Protein AF-A0A1F8HD65-F1 (afdb_monomer_lite)

pLDDT: mean 76.88, std 12.08, range [30.12, 93.12]

Sequence (360 aa):
MSKKKWSKELVVASIQKIHKAGGKLNSGYLQLSPRYRKLYLASCVYFGNWRKAIEASGITYRQIQVDLSIKRERLFIAGKRRVILAIQKRHSCGRPLNSNYMQIKCRKLYWNACQYFGTWGKAVEAAGFDYGSIRRRKAFHSWGKKAVLEDIQQRKLNSLSLNCSILKREDRALYGAGRRYFRNWKNALRVAGVKIPILKGGPARTWTKDRVIAEILLRSEQELALNVGAVTKDYSSLISAACKLFGNWGKAIESSGLRYDGIRKVKSWTPRKVIRSIRDLEKSGIRLSSKSVQLSRGGLFQAAIIHFHSWSEAVEASGIDYRKHALSWSTKAWVRNLQPADMSGIKKRVRQFSSQRRRE

Foldseek 3Di:
DDDDDDDLVNLLVVLVVCVVVVHQLDLVVQCPDPVRVVSQVSCCVHQVHSCSSCVVSVHHVVVNVVVPVVVVVVVLVVLLVVLLVVLVVCVVVVHQLALVCCVPPPVPSQVSLCVNQVHSQRSNVVSVDRNQVRYPDHPLPPQDLVSLLVVLVVCVVVVHDLDLVVCCVPPVSSQVSCCVHQVHSVSSCVVSVNPDPDDDDDPDPDDDLVNLLVVLVVCVVVVHQLEPVRCCVRPVPSQVSCCVHQVGSCSSCVVSVHHSCVRYPDRDDDLVNLLVVLVVCVVVVHQLPLVSCCVPPVRSSVNCCVHQVHSCRSNVVSVHNSVVSVQCPPVVNVVVPDDPVNVVVVVVVVVVVVVVVVVD

Radius of gyration: 44.54 Å; chains: 1; bounding box: 91×55×126 Å

Organism: NCBI:txid1802708

Secondary structure (DSSP, 8-state):
-------HHHHHHHHHHHHHTT----HHHHHH-HHHHHHHHHHHHHHSSHHHHHHHTT--HHHHHHHHHHHHHHHHHHHHHHHHHHHHHHHHTT----HHHHHHH-HHHHHHHHHHHSSHHHHHHTTT--HHHH-SS-------HHHHHHHHHHHHHTT----HHHHHHH-HHHHHHHHHHHSSHHHHHHHTT------S-SS-----HHHHHHHHHHHHHTT---SHHHHHHHHHHHHHHHHHHHSSHHHHHHHTT--HHHH-SSPPP-HHHHHHHHHHHHHTT----HHHHHHH-HHHHHHHHHHHSSHHHHHHTTT--HHHHHHHTSHHHHHHH--HHHHHHHHHHHHHHHHHTT--

Structure (mmCIF, N/CA/C/O backbone):
data_AF-A0A1F8HD65-F1
#
_entry.id   AF-A0A1F8HD65-F1
#
loop_
_atom_site.group_PDB
_atom_site.id
_atom_site.type_symbol
_atom_site.label_atom_id
_atom_site.label_alt_id
_atom_site.label_comp_id
_atom_site.label_asym_id
_atom_site.label_entity_id
_atom_site.label_seq_id
_atom_site.pdbx_PDB_ins_code
_atom_site.Cartn_x
_atom_site.Cartn_y
_atom_site.Cartn_z
_atom_site.occupancy
_atom_site.B_iso_or_equiv
_atom_site.auth_seq_id
_atom_site.auth_comp_id
_atom_site.auth_asym_id
_atom_site.auth_atom_id
_atom_site.pdbx_PDB_model_num
ATOM 1 N N . MET A 1 1 ? 53.995 30.828 -46.248 1.00 39.59 1 MET A N 1
ATOM 2 C CA . MET A 1 1 ? 52.969 29.969 -46.890 1.00 39.59 1 MET A CA 1
ATOM 3 C C . MET A 1 1 ? 51.625 30.689 -46.908 1.00 39.59 1 MET A C 1
ATOM 5 O O . MET A 1 1 ? 51.068 30.954 -45.849 1.00 39.59 1 MET A O 1
ATOM 9 N N . SER A 1 2 ? 51.142 31.046 -48.100 1.00 42.78 2 SER A N 1
ATOM 10 C CA . SER A 1 2 ? 49.887 31.778 -48.335 1.00 42.78 2 SER A CA 1
ATOM 11 C C . SER A 1 2 ? 48.679 31.113 -47.646 1.00 42.78 2 SER A C 1
ATOM 13 O O . SER A 1 2 ? 48.458 29.905 -47.777 1.00 42.78 2 SER A O 1
ATOM 15 N N . LYS A 1 3 ? 47.890 31.891 -46.886 1.00 59.38 3 LYS A N 1
ATOM 16 C CA . LYS A 1 3 ? 46.620 31.431 -46.300 1.00 59.38 3 LYS A CA 1
ATOM 17 C C . LYS A 1 3 ? 45.641 31.179 -47.449 1.00 59.38 3 LYS A C 1
ATOM 19 O O . LYS A 1 3 ? 45.126 32.121 -48.038 1.00 59.38 3 LYS A O 1
ATOM 24 N N . LYS A 1 4 ? 45.380 29.905 -47.754 1.00 69.50 4 LYS A N 1
ATOM 25 C CA . LYS A 1 4 ? 44.417 29.488 -48.784 1.00 69.50 4 LYS A CA 1
ATOM 26 C C . LYS A 1 4 ? 43.070 30.197 -48.568 1.00 69.50 4 LYS A C 1
ATOM 28 O O . LYS A 1 4 ? 42.402 29.943 -47.564 1.00 69.50 4 LYS A O 1
ATOM 33 N N . LYS A 1 5 ? 42.694 31.095 -49.485 1.00 80.12 5 LYS A N 1
ATOM 34 C CA . LYS A 1 5 ? 41.405 31.799 -49.464 1.00 80.12 5 LYS A CA 1
ATOM 35 C C . LYS A 1 5 ? 40.326 30.828 -49.945 1.00 80.12 5 LYS A C 1
ATOM 37 O O . LYS A 1 5 ? 40.465 30.220 -51.003 1.00 80.12 5 LYS A O 1
ATOM 42 N N . TRP A 1 6 ? 39.298 30.612 -49.132 1.00 87.25 6 TRP A N 1
ATOM 43 C CA . TRP A 1 6 ? 38.201 29.698 -49.455 1.00 87.25 6 TRP A CA 1
ATOM 44 C C . TRP A 1 6 ? 37.145 30.404 -50.312 1.00 87.25 6 TRP A C 1
ATOM 46 O O . TRP A 1 6 ? 36.849 31.566 -50.049 1.00 87.25 6 TRP A O 1
ATOM 56 N N . SER A 1 7 ? 36.552 29.686 -51.267 1.00 88.88 7 SER A N 1
ATOM 57 C CA . SER A 1 7 ? 35.371 30.089 -52.048 1.00 88.88 7 SER A CA 1
ATOM 58 C C . SER A 1 7 ? 34.381 28.919 -52.140 1.00 88.88 7 SER A C 1
ATOM 60 O O . SER A 1 7 ? 34.730 27.789 -51.771 1.00 88.88 7 SER A O 1
ATOM 62 N N . LYS A 1 8 ? 33.158 29.163 -52.634 1.00 87.25 8 LYS A N 1
ATOM 63 C CA . LYS A 1 8 ? 32.139 28.114 -52.826 1.00 87.25 8 LYS A CA 1
ATOM 64 C C . LYS A 1 8 ? 32.641 27.005 -53.757 1.00 87.25 8 LYS A C 1
ATOM 66 O O . LYS A 1 8 ? 32.526 25.825 -53.431 1.00 87.25 8 LYS A O 1
ATOM 71 N N . GLU A 1 9 ? 33.283 27.385 -54.853 1.00 88.12 9 GLU A N 1
ATOM 72 C CA . GLU A 1 9 ? 33.820 26.493 -55.887 1.00 88.12 9 GLU A CA 1
ATOM 73 C C . GLU A 1 9 ? 34.975 25.654 -55.329 1.00 88.12 9 GLU A C 1
ATOM 75 O O . GLU A 1 9 ? 35.049 24.443 -55.539 1.00 88.12 9 GLU A O 1
ATOM 80 N N . LEU A 1 10 ? 35.855 26.277 -54.537 1.00 89.12 10 LEU A N 1
ATOM 81 C CA . LEU A 1 10 ? 37.006 25.603 -53.942 1.00 89.12 10 LEU A CA 1
ATOM 82 C C . LEU A 1 10 ? 36.586 24.582 -52.874 1.00 89.12 10 LEU A C 1
ATOM 84 O O . LEU A 1 10 ? 37.218 23.528 -52.740 1.00 89.12 10 LEU A O 1
ATOM 88 N N . VAL A 1 11 ? 35.522 24.877 -52.119 1.00 88.94 11 VAL A N 1
ATOM 89 C CA . VAL A 1 11 ? 34.907 23.937 -51.170 1.00 88.94 11 VAL A CA 1
ATOM 90 C C . VAL A 1 11 ? 34.360 22.717 -51.913 1.00 88.94 11 VAL A C 1
ATOM 92 O O . VAL A 1 11 ? 34.728 21.597 -51.558 1.00 88.94 11 VAL A O 1
ATOM 95 N N . VAL A 1 12 ? 33.574 22.922 -52.975 1.00 90.69 12 VAL A N 1
ATOM 96 C CA . VAL A 1 12 ? 33.016 21.831 -53.796 1.00 90.69 12 VAL A CA 1
ATOM 97 C C . VAL A 1 12 ? 34.125 20.973 -54.409 1.00 90.69 12 VAL A C 1
ATOM 99 O O . VAL A 1 12 ? 34.144 19.755 -54.221 1.00 90.69 12 VAL A O 1
ATOM 102 N N . ALA A 1 13 ? 35.122 21.596 -55.042 1.00 89.44 13 ALA A N 1
ATOM 103 C CA . ALA A 1 13 ? 36.249 20.885 -55.648 1.00 89.44 13 ALA A CA 1
ATOM 104 C C . ALA A 1 13 ? 37.046 20.065 -54.615 1.00 89.44 13 ALA A C 1
ATOM 106 O O . ALA A 1 13 ? 37.507 18.955 -54.892 1.00 89.44 13 ALA A O 1
ATOM 107 N N . SER A 1 14 ? 37.186 20.583 -53.391 1.00 88.50 14 SER A N 1
ATOM 108 C CA . SER A 1 14 ? 37.868 19.882 -52.298 1.00 88.50 14 SER A CA 1
ATOM 109 C C . SER A 1 14 ? 37.067 18.678 -51.790 1.00 88.50 14 SER A C 1
ATOM 111 O O . SER A 1 14 ? 37.661 17.632 -51.524 1.00 88.50 14 SER A O 1
ATOM 113 N N . ILE A 1 15 ? 35.738 18.792 -51.687 1.00 88.88 15 ILE A N 1
ATOM 114 C CA . ILE A 1 15 ? 34.850 17.682 -51.301 1.00 88.88 15 ILE A CA 1
ATOM 115 C C . ILE A 1 15 ? 34.879 16.584 -52.370 1.00 88.88 15 ILE A C 1
ATOM 117 O O . ILE A 1 15 ? 35.092 15.416 -52.038 1.00 88.88 15 ILE A O 1
ATOM 121 N N . GLN A 1 16 ? 34.777 16.949 -53.650 1.00 88.69 16 GLN A N 1
ATOM 122 C CA . GLN A 1 16 ? 34.872 16.004 -54.767 1.00 88.69 16 GLN A CA 1
ATOM 123 C C . GLN A 1 16 ? 36.234 15.303 -54.823 1.00 88.69 16 GLN A C 1
ATOM 125 O O . GLN A 1 16 ? 36.294 14.094 -55.045 1.00 88.69 16 GLN A O 1
ATOM 130 N N . LYS A 1 17 ? 37.334 16.021 -54.559 1.00 89.19 17 LYS A N 1
ATOM 131 C CA . LYS A 1 17 ? 38.678 15.428 -54.494 1.00 89.19 17 LYS A CA 1
ATOM 132 C C . LYS A 1 17 ? 38.797 14.390 -53.376 1.00 89.19 17 LYS A C 1
ATOM 134 O O . LYS A 1 17 ? 39.367 13.326 -53.597 1.00 89.19 17 LYS A O 1
ATOM 139 N N . ILE A 1 18 ? 38.254 14.680 -52.190 1.00 85.81 18 ILE A N 1
ATOM 140 C CA . ILE A 1 18 ? 38.235 13.723 -51.072 1.00 85.81 18 ILE A CA 1
ATOM 141 C C . ILE A 1 18 ? 37.373 12.508 -51.430 1.00 85.81 18 ILE A C 1
ATOM 143 O O . ILE A 1 18 ? 37.779 11.387 -51.140 1.00 85.81 18 ILE A O 1
ATOM 147 N N . HIS A 1 19 ? 36.233 12.712 -52.095 1.00 84.25 19 HIS A N 1
ATOM 148 C CA . HIS A 1 19 ? 35.356 11.624 -52.523 1.00 84.25 19 HIS A CA 1
ATOM 149 C C . HIS A 1 19 ? 36.023 10.691 -53.541 1.00 84.25 19 HIS A C 1
ATOM 151 O O . HIS A 1 19 ? 36.048 9.482 -53.327 1.00 84.25 19 HIS A O 1
ATOM 157 N N . LYS A 1 20 ? 36.627 11.249 -54.603 1.00 84.44 20 LYS A N 1
ATOM 158 C CA . LYS A 1 20 ? 37.346 10.485 -55.641 1.00 84.44 20 LYS A CA 1
ATOM 159 C C . LYS A 1 20 ? 38.526 9.693 -55.074 1.00 84.44 20 LYS A C 1
ATOM 161 O O . LYS A 1 20 ? 38.806 8.600 -55.543 1.00 84.44 20 LYS A O 1
ATOM 166 N N . ALA A 1 21 ? 39.187 10.217 -54.043 1.00 84.25 21 ALA A N 1
ATOM 167 C CA . ALA A 1 21 ? 40.266 9.527 -53.339 1.00 84.25 21 ALA A CA 1
ATOM 168 C C . ALA A 1 21 ? 39.774 8.465 -52.327 1.00 84.25 21 ALA A C 1
ATOM 170 O O . ALA A 1 21 ? 40.580 7.949 -51.554 1.00 84.25 21 ALA A O 1
ATOM 171 N N . GLY A 1 22 ? 38.466 8.180 -52.257 1.00 77.44 22 GLY A N 1
ATOM 172 C CA . GLY A 1 22 ? 37.885 7.242 -51.286 1.00 77.44 22 GLY A CA 1
ATOM 173 C C . GLY A 1 22 ? 37.945 7.730 -49.831 1.00 77.44 22 GLY A C 1
ATOM 174 O O . GLY A 1 22 ? 37.834 6.944 -48.890 1.00 77.44 22 GLY A O 1
ATOM 175 N N . GLY A 1 23 ? 38.156 9.030 -49.616 1.00 73.88 23 GLY A N 1
ATOM 176 C CA . GLY A 1 23 ? 38.289 9.628 -48.294 1.00 73.88 23 GLY A CA 1
ATOM 177 C C . GLY A 1 23 ? 36.962 9.717 -47.532 1.00 73.88 23 GLY A C 1
ATOM 178 O O . GLY A 1 23 ? 35.880 9.853 -48.101 1.00 73.88 23 GLY A O 1
ATOM 179 N N . LYS A 1 24 ? 37.040 9.684 -46.197 1.00 76.88 24 LYS A N 1
ATOM 180 C CA . LYS A 1 24 ? 35.864 9.746 -45.315 1.00 76.88 24 LYS A CA 1
ATOM 181 C C . LYS A 1 24 ? 35.269 11.159 -45.290 1.00 76.88 24 LYS A C 1
ATOM 183 O O . LYS A 1 24 ? 35.898 12.086 -44.786 1.00 76.88 24 LYS A O 1
ATOM 188 N N . LEU A 1 25 ? 34.022 11.302 -45.745 1.00 80.06 25 LEU A N 1
ATOM 189 C CA . LEU A 1 25 ? 33.270 12.572 -45.762 1.00 80.06 25 LEU A CA 1
ATOM 190 C C . LEU A 1 25 ? 32.322 12.764 -44.559 1.00 80.06 25 LEU A C 1
ATOM 192 O O . LEU A 1 25 ? 31.484 13.668 -44.544 1.00 80.06 25 LEU A O 1
ATOM 196 N N . ASN A 1 26 ? 32.445 11.915 -43.537 1.00 76.62 26 ASN A N 1
ATOM 197 C CA . ASN A 1 26 ? 31.658 12.001 -42.308 1.00 76.62 26 ASN A CA 1
ATOM 198 C C . ASN A 1 26 ? 31.972 13.305 -41.550 1.00 76.62 26 ASN A C 1
ATOM 200 O O . ASN A 1 26 ? 33.135 13.598 -41.262 1.00 76.62 26 ASN A O 1
ATOM 204 N N . SER A 1 27 ? 30.930 14.055 -41.176 1.00 74.62 27 SER A N 1
ATOM 205 C CA . SER A 1 27 ? 31.052 15.338 -40.472 1.00 74.62 27 SER A CA 1
ATOM 206 C C . SER A 1 27 ? 31.872 15.234 -39.183 1.00 74.62 27 SER A C 1
ATOM 208 O O . SER A 1 27 ? 32.745 16.067 -38.950 1.00 74.62 27 SER A O 1
ATOM 210 N N . GLY A 1 28 ? 31.665 14.185 -38.381 1.00 71.38 28 GLY A N 1
ATOM 211 C CA . GLY A 1 28 ? 32.403 13.983 -37.132 1.00 71.38 28 GLY A CA 1
ATOM 212 C C . GLY A 1 28 ? 33.892 13.709 -37.359 1.00 71.38 28 GLY A C 1
ATOM 213 O O . GLY A 1 28 ? 34.740 14.218 -36.632 1.00 71.38 28 GLY A O 1
ATOM 214 N N . TYR A 1 29 ? 34.229 12.961 -38.413 1.00 74.69 29 TYR A N 1
ATOM 215 C CA . TYR A 1 29 ? 35.622 12.673 -38.770 1.00 74.69 29 TYR A CA 1
ATOM 216 C C . TYR A 1 29 ? 36.374 13.935 -39.227 1.00 74.69 29 TYR A C 1
ATOM 218 O O . TYR A 1 29 ? 37.526 14.154 -38.845 1.00 74.69 29 TYR A O 1
ATOM 226 N N . LEU A 1 30 ? 35.715 14.791 -40.010 1.00 78.31 30 LEU A N 1
ATOM 227 C CA . LEU A 1 30 ? 36.315 16.006 -40.567 1.00 78.31 30 LEU A CA 1
ATOM 228 C C . LEU A 1 30 ? 36.501 17.115 -39.522 1.00 78.31 30 LEU A C 1
ATOM 230 O O . LEU A 1 30 ? 37.473 17.863 -39.606 1.00 78.31 30 LEU A O 1
ATOM 234 N N . GLN A 1 31 ? 35.620 17.199 -38.520 1.00 74.44 31 GLN A N 1
ATOM 235 C CA . GLN A 1 31 ? 35.753 18.140 -37.397 1.00 74.44 31 GLN A CA 1
ATOM 236 C C . GLN A 1 31 ? 36.964 17.834 -36.502 1.00 74.44 31 GLN A C 1
ATOM 238 O O . GLN A 1 31 ? 37.629 18.754 -36.012 1.00 74.44 31 GLN A O 1
ATOM 243 N N . LEU A 1 32 ? 37.241 16.542 -36.298 1.00 70.88 32 LEU A N 1
ATOM 244 C CA . LEU A 1 32 ? 38.324 16.052 -35.442 1.00 70.88 32 LEU A CA 1
ATOM 245 C C . LEU A 1 32 ? 39.683 16.015 -36.154 1.00 70.88 32 LEU A C 1
ATOM 247 O O . LEU A 1 32 ? 40.714 16.034 -35.493 1.00 70.88 32 LEU A O 1
ATOM 251 N N . SER A 1 33 ? 39.700 15.984 -37.488 1.00 75.44 33 SER A N 1
ATOM 252 C CA . SER A 1 33 ? 40.933 15.910 -38.279 1.00 75.44 33 SER A CA 1
ATOM 253 C C . SER A 1 33 ? 41.521 17.309 -38.535 1.00 75.44 33 SER A C 1
ATOM 255 O O . SER A 1 33 ? 40.925 18.071 -39.305 1.00 75.44 33 SER A O 1
ATOM 257 N N . PRO A 1 34 ? 42.719 17.658 -38.015 1.00 75.94 34 PRO A N 1
ATOM 258 C CA . PRO A 1 34 ? 43.313 18.992 -38.199 1.00 75.94 34 PRO A CA 1
ATOM 259 C C . PRO A 1 34 ? 43.484 19.394 -39.673 1.00 75.94 34 PRO A C 1
ATOM 261 O O . PRO A 1 34 ? 43.315 20.558 -40.037 1.00 75.94 34 PRO A O 1
ATOM 264 N N . ARG A 1 35 ? 43.737 18.403 -40.538 1.00 80.12 35 ARG A N 1
ATOM 265 C CA . ARG A 1 35 ? 43.891 18.554 -41.993 1.00 80.12 35 ARG A CA 1
ATOM 266 C C . ARG A 1 35 ? 42.616 19.027 -42.702 1.00 80.12 35 ARG A C 1
ATOM 268 O O . ARG A 1 35 ? 42.706 19.788 -43.660 1.00 80.12 35 ARG A O 1
ATOM 275 N N . TYR A 1 36 ? 41.441 18.591 -42.244 1.00 83.12 36 TYR A N 1
ATOM 276 C CA . TYR A 1 36 ? 40.161 18.822 -42.929 1.00 83.12 36 TYR A CA 1
ATOM 277 C C . TYR A 1 36 ? 39.216 19.762 -42.173 1.0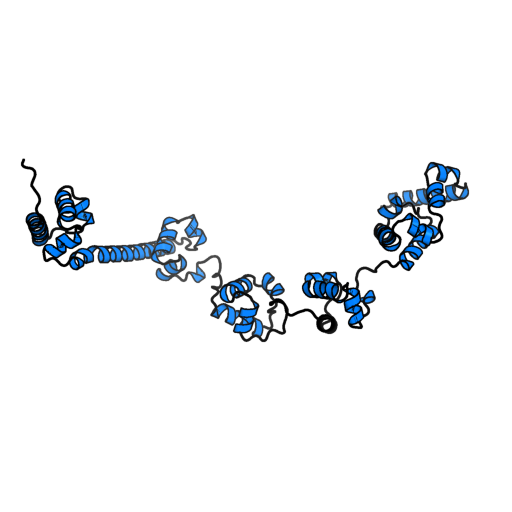0 83.12 36 TYR A C 1
ATOM 279 O O . TYR A 1 36 ? 38.223 20.225 -42.734 1.00 83.12 36 TYR A O 1
ATOM 287 N N . ARG A 1 37 ? 39.561 20.133 -40.936 1.00 84.31 37 ARG A N 1
ATOM 288 C CA . ARG A 1 37 ? 38.791 21.069 -40.108 1.00 84.31 37 ARG A CA 1
ATOM 289 C C . ARG A 1 37 ? 38.554 22.415 -40.797 1.00 84.31 37 ARG A C 1
ATOM 291 O O . ARG A 1 37 ? 37.450 22.945 -40.740 1.00 84.31 37 ARG A O 1
ATOM 298 N N . LYS A 1 38 ? 39.565 22.951 -41.493 1.00 87.31 38 LYS A N 1
ATOM 299 C CA . LYS A 1 38 ? 39.446 24.217 -42.243 1.00 87.31 38 LYS A CA 1
ATOM 300 C C . LYS A 1 38 ? 38.441 24.120 -43.399 1.00 87.31 38 LYS A C 1
ATOM 302 O O . LYS A 1 38 ? 37.685 25.060 -43.610 1.00 87.31 38 LYS A O 1
ATOM 307 N N . LEU A 1 39 ? 38.392 22.977 -44.091 1.00 88.06 39 LEU A N 1
ATOM 308 C CA . LEU A 1 39 ? 37.407 22.706 -45.144 1.00 88.06 39 LEU A CA 1
ATOM 309 C C . LEU A 1 39 ? 35.990 22.597 -44.566 1.00 88.06 39 LEU A C 1
ATOM 311 O O . LEU A 1 39 ? 35.058 23.170 -45.124 1.00 88.06 39 LEU A O 1
ATOM 315 N N . TYR A 1 40 ? 35.829 21.900 -43.435 1.00 86.88 40 TYR A N 1
ATOM 316 C CA . TYR A 1 40 ? 34.538 21.782 -42.750 1.00 86.88 40 TYR A CA 1
ATOM 317 C C . TYR A 1 40 ? 33.982 23.158 -42.357 1.00 86.88 40 TYR A C 1
ATOM 319 O O . TYR A 1 40 ? 32.838 23.475 -42.672 1.00 86.88 40 TYR A O 1
ATOM 327 N N . LEU A 1 41 ? 34.811 24.001 -41.733 1.00 87.38 41 LEU A N 1
ATOM 328 C CA . LEU A 1 41 ? 34.411 25.351 -41.333 1.00 87.38 41 LEU A CA 1
ATOM 329 C C . LEU A 1 41 ? 34.057 26.224 -42.543 1.00 87.38 41 LEU A C 1
ATOM 331 O O . LEU A 1 41 ? 33.008 26.859 -42.537 1.00 87.38 41 LEU A O 1
ATOM 335 N N . ALA A 1 42 ? 34.869 26.197 -43.605 1.00 88.06 42 ALA A N 1
ATOM 336 C CA . ALA A 1 42 ? 34.566 26.917 -44.842 1.00 88.06 42 ALA A CA 1
ATOM 337 C C . ALA A 1 42 ? 33.233 26.465 -45.464 1.00 88.06 42 ALA A C 1
ATOM 339 O O . ALA A 1 42 ? 32.447 27.284 -45.927 1.00 88.06 42 ALA A O 1
ATOM 340 N N . SER A 1 43 ? 32.936 25.168 -45.411 1.00 87.44 43 SER A N 1
ATOM 341 C CA . SER A 1 43 ? 31.678 24.616 -45.925 1.00 87.44 43 SER A CA 1
ATOM 342 C C . SER A 1 43 ? 30.463 25.108 -45.141 1.00 87.44 43 SER A C 1
ATOM 344 O O . SER A 1 43 ? 29.439 25.431 -45.738 1.00 87.44 43 SER A O 1
ATOM 346 N N . CYS A 1 44 ? 30.579 25.224 -43.815 1.00 88.44 44 CYS A N 1
ATOM 347 C CA . CYS A 1 44 ? 29.530 25.817 -42.987 1.00 88.44 44 CYS A CA 1
ATOM 348 C C . CYS A 1 44 ? 29.346 27.314 -43.273 1.00 88.44 44 CYS A C 1
ATOM 350 O O . CYS A 1 44 ? 28.214 27.775 -43.321 1.00 88.44 44 CYS A O 1
ATOM 352 N N . VAL A 1 45 ? 30.427 28.060 -43.513 1.00 88.94 45 VAL A N 1
ATOM 353 C CA . VAL A 1 45 ? 30.349 29.499 -43.825 1.00 88.94 45 VAL A CA 1
ATOM 354 C C . VAL A 1 45 ? 29.678 29.748 -45.180 1.00 88.94 45 VAL A C 1
ATOM 356 O O . VAL A 1 45 ? 28.786 30.581 -45.277 1.00 88.94 45 VAL A O 1
ATOM 359 N N . TYR A 1 46 ? 30.065 29.013 -46.225 1.00 88.62 46 TYR A N 1
ATOM 360 C CA . TYR A 1 46 ? 29.611 29.299 -47.592 1.00 88.62 46 TYR A CA 1
ATOM 361 C C . TYR A 1 46 ? 28.299 28.614 -47.997 1.00 88.62 46 TYR A C 1
ATOM 363 O O . TYR A 1 46 ? 27.588 29.130 -48.860 1.00 88.62 46 TYR A O 1
ATOM 371 N N . PHE A 1 47 ? 27.969 27.467 -47.395 1.00 86.62 47 PHE A N 1
ATOM 372 C CA . PHE A 1 47 ? 26.763 26.686 -47.710 1.00 86.62 47 PHE A CA 1
ATOM 373 C C . PHE A 1 47 ? 25.813 26.543 -46.508 1.00 86.62 47 PHE A C 1
ATOM 375 O O . PHE A 1 47 ? 24.785 25.870 -46.597 1.00 86.62 47 PHE A O 1
ATOM 382 N N . GLY A 1 48 ? 26.143 27.152 -45.365 1.00 87.38 48 GLY A N 1
ATOM 383 C CA . GLY A 1 48 ? 25.376 27.102 -44.116 1.00 87.38 48 GLY A CA 1
ATOM 384 C C . GLY A 1 48 ? 25.613 25.830 -43.300 1.00 87.38 48 GLY A C 1
ATOM 385 O O . GLY A 1 48 ? 25.743 25.880 -42.080 1.00 87.38 48 GLY A O 1
ATOM 386 N N . ASN A 1 49 ? 25.696 24.666 -43.950 1.00 86.81 49 ASN A N 1
ATOM 387 C CA . ASN A 1 49 ? 26.026 23.413 -43.278 1.00 86.81 49 ASN A CA 1
ATOM 388 C C . ASN A 1 49 ? 26.743 22.420 -44.205 1.00 86.81 49 ASN A C 1
ATOM 390 O O . ASN A 1 49 ? 26.674 22.499 -45.431 1.00 86.81 49 ASN A O 1
ATOM 394 N N . TRP A 1 50 ? 27.417 21.444 -43.591 1.00 84.81 50 TRP A N 1
ATOM 395 C CA . TRP A 1 50 ? 28.180 20.409 -44.298 1.00 84.81 50 TRP A CA 1
ATOM 396 C C . TRP A 1 50 ? 27.322 19.561 -45.250 1.00 84.81 50 TRP A C 1
ATOM 398 O O . TRP A 1 50 ? 27.800 19.126 -46.293 1.00 84.81 50 TRP A O 1
ATOM 408 N N . ARG A 1 51 ? 26.041 19.352 -44.920 1.00 84.56 51 ARG A N 1
ATOM 409 C CA . ARG A 1 51 ? 25.110 18.597 -45.765 1.00 84.56 51 ARG A CA 1
ATOM 410 C C . ARG A 1 51 ? 24.840 19.317 -47.086 1.00 84.56 51 ARG A C 1
ATOM 412 O O . ARG A 1 51 ? 25.003 18.705 -48.133 1.00 84.56 51 ARG A O 1
ATOM 419 N N . LYS A 1 52 ? 24.516 20.611 -47.037 1.00 86.75 52 LYS A N 1
ATOM 420 C CA . LYS A 1 52 ? 24.294 21.453 -48.220 1.00 86.75 52 LYS A CA 1
ATOM 421 C C . LYS A 1 52 ? 25.547 21.550 -49.089 1.00 86.75 52 LYS A C 1
ATOM 423 O O . LYS A 1 52 ? 25.435 21.514 -50.304 1.00 86.75 52 LYS A O 1
ATOM 428 N N . ALA A 1 53 ? 26.735 21.611 -48.483 1.00 88.19 53 ALA A N 1
ATOM 429 C CA . ALA A 1 53 ? 27.999 21.603 -49.226 1.00 88.19 53 ALA A CA 1
ATOM 430 C C . ALA A 1 53 ? 28.256 20.270 -49.959 1.00 88.19 53 ALA A C 1
ATOM 432 O O . ALA A 1 53 ? 28.746 20.267 -51.087 1.00 88.19 53 ALA A O 1
ATOM 433 N N . ILE A 1 54 ? 27.903 19.137 -49.340 1.00 86.44 54 ILE A N 1
ATOM 434 C CA . ILE A 1 54 ? 27.975 17.808 -49.967 1.00 86.44 54 ILE A CA 1
ATOM 435 C C . ILE A 1 54 ? 26.969 17.685 -51.115 1.00 86.44 54 ILE A C 1
ATOM 437 O O . ILE A 1 54 ? 27.339 17.243 -52.200 1.00 86.44 54 ILE A O 1
ATOM 441 N N . GLU A 1 55 ? 25.721 18.095 -50.885 1.00 88.50 55 GLU A N 1
ATOM 442 C CA . GLU A 1 55 ? 24.658 18.048 -51.895 1.00 88.50 55 GLU A CA 1
ATOM 443 C C . GLU A 1 55 ? 25.007 18.960 -53.088 1.00 88.50 55 GLU A C 1
ATOM 445 O O . GLU A 1 55 ? 24.913 18.528 -54.233 1.00 88.50 55 GLU A O 1
ATOM 450 N N . ALA A 1 56 ? 25.553 20.157 -52.833 1.00 87.31 56 ALA A N 1
ATOM 451 C CA . ALA A 1 56 ? 26.077 21.061 -53.864 1.00 87.31 56 ALA A CA 1
ATOM 452 C C . ALA A 1 56 ? 27.300 20.505 -54.618 1.00 87.31 56 ALA A C 1
ATOM 454 O O . ALA A 1 56 ? 27.626 20.982 -55.700 1.00 87.31 56 ALA A O 1
ATOM 455 N N . SER A 1 57 ? 27.974 19.490 -54.068 1.00 84.94 57 SER A N 1
ATOM 456 C CA . SER A 1 57 ? 29.084 18.798 -54.731 1.00 84.94 57 SER A CA 1
ATOM 457 C C . SER A 1 57 ? 28.630 17.642 -55.630 1.00 84.94 57 SER A C 1
ATOM 459 O O . SER A 1 57 ? 29.483 16.956 -56.199 1.00 84.94 57 SER A O 1
ATOM 461 N N . GLY A 1 58 ? 27.316 17.413 -55.750 1.00 82.75 58 GLY A N 1
ATOM 462 C CA . GLY A 1 58 ? 26.726 16.328 -56.539 1.00 82.75 58 GLY A CA 1
ATOM 463 C C . GLY A 1 58 ? 26.723 14.969 -55.834 1.00 82.75 58 GLY A C 1
ATOM 464 O O . GLY A 1 58 ? 26.467 13.953 -56.472 1.00 82.75 58 GLY A O 1
ATOM 465 N N . ILE A 1 59 ? 27.016 14.920 -54.528 1.00 83.00 59 ILE A N 1
ATOM 466 C CA . ILE A 1 59 ? 27.067 13.673 -53.756 1.00 83.00 59 ILE A CA 1
ATOM 467 C C . ILE A 1 59 ? 25.803 13.564 -52.902 1.00 83.00 59 ILE A C 1
ATOM 469 O O . ILE A 1 59 ? 25.463 14.471 -52.141 1.00 83.00 59 ILE A O 1
ATOM 473 N N . THR A 1 60 ? 25.104 12.432 -52.970 1.00 80.44 60 THR A N 1
ATOM 474 C CA . THR A 1 60 ? 23.917 12.214 -52.138 1.00 80.44 60 THR A CA 1
ATOM 475 C C . THR A 1 60 ? 24.330 11.995 -50.679 1.00 80.44 60 THR A C 1
ATOM 477 O O . THR A 1 60 ? 24.860 10.943 -50.324 1.00 80.44 60 THR A O 1
ATOM 480 N N . TYR A 1 61 ? 24.030 12.953 -49.792 1.00 71.12 61 TYR A N 1
ATOM 481 C CA . TYR A 1 61 ? 24.405 12.904 -48.365 1.00 71.12 61 TYR A CA 1
ATOM 482 C C . TYR A 1 61 ? 23.985 11.600 -47.654 1.00 71.12 61 TYR A C 1
ATOM 484 O O . TYR A 1 61 ? 24.685 11.108 -46.767 1.00 71.12 61 TYR A O 1
ATOM 492 N N . ARG A 1 62 ? 22.877 10.985 -48.095 1.00 67.12 62 ARG A N 1
ATOM 493 C CA . ARG A 1 62 ? 22.376 9.697 -47.589 1.00 67.12 62 ARG A CA 1
ATOM 494 C C . ARG A 1 62 ? 23.387 8.557 -47.769 1.00 67.12 62 ARG A C 1
ATOM 496 O O . ARG A 1 62 ? 23.510 7.749 -46.860 1.00 67.12 62 ARG A O 1
ATOM 503 N N . GLN A 1 63 ? 24.158 8.525 -48.860 1.00 66.19 63 GLN A N 1
ATOM 504 C CA . GLN A 1 63 ? 25.191 7.502 -49.105 1.00 66.19 63 GLN A CA 1
ATOM 505 C C . GLN A 1 63 ? 26.364 7.605 -48.111 1.00 66.19 63 GLN A C 1
ATOM 507 O O . GLN A 1 63 ? 26.986 6.602 -47.779 1.00 66.19 63 GLN A O 1
ATOM 512 N N . ILE A 1 64 ? 26.622 8.799 -47.565 1.00 67.31 64 ILE A N 1
ATOM 513 C CA . ILE A 1 64 ? 27.675 9.050 -46.565 1.00 67.31 64 ILE A CA 1
ATOM 514 C C . ILE A 1 64 ? 27.188 8.710 -45.140 1.00 67.31 64 ILE A C 1
ATOM 516 O O . ILE A 1 64 ? 27.984 8.337 -44.277 1.00 67.31 64 ILE A O 1
ATOM 520 N N . GLN A 1 65 ? 25.877 8.808 -44.875 1.00 58.56 65 GLN A N 1
ATOM 521 C CA . GLN A 1 65 ? 25.267 8.531 -43.564 1.00 58.56 65 GLN A CA 1
ATOM 522 C C . GLN A 1 65 ? 25.173 7.026 -43.234 1.00 58.56 65 GLN A C 1
ATOM 524 O O . GLN A 1 65 ? 25.159 6.654 -42.056 1.00 58.56 65 GLN A O 1
ATOM 529 N N . VAL A 1 66 ? 25.144 6.169 -44.259 1.00 53.25 66 VAL A N 1
ATOM 530 C CA . VAL A 1 66 ? 24.912 4.712 -44.165 1.00 53.25 66 VAL A CA 1
ATOM 531 C C . VAL A 1 66 ? 25.964 3.978 -43.314 1.00 53.25 66 VAL A C 1
ATOM 533 O O . VAL A 1 66 ? 25.658 2.958 -42.702 1.00 53.25 66 VAL A O 1
ATOM 536 N N . ASP A 1 67 ? 27.174 4.520 -43.156 1.00 54.94 67 ASP A N 1
ATOM 537 C CA . ASP A 1 67 ? 28.254 3.843 -42.419 1.00 54.94 67 ASP A CA 1
ATOM 538 C C . ASP A 1 67 ? 28.087 3.910 -40.879 1.00 54.94 67 ASP A C 1
ATOM 540 O O . ASP A 1 67 ? 28.479 3.004 -40.141 1.00 54.94 67 ASP A O 1
ATOM 544 N N . LEU A 1 68 ? 27.431 4.947 -40.339 1.00 53.50 68 LEU A N 1
ATOM 545 C CA . LEU A 1 68 ? 27.279 5.097 -38.882 1.00 53.50 68 LEU A CA 1
ATOM 546 C C . LEU A 1 68 ? 26.146 4.251 -38.292 1.00 53.50 68 LEU A C 1
ATOM 548 O O . LEU A 1 68 ? 26.290 3.755 -37.171 1.00 53.50 68 LEU A O 1
ATOM 552 N N . SER A 1 69 ? 25.027 4.095 -39.004 1.00 56.28 69 SER A N 1
ATOM 553 C CA . SER A 1 69 ? 23.895 3.278 -38.543 1.00 56.28 69 SER A CA 1
ATOM 554 C C . SER A 1 69 ? 24.259 1.796 -38.546 1.00 56.28 69 SER A C 1
ATOM 556 O O . SER A 1 69 ? 24.106 1.139 -37.519 1.00 56.28 69 SER A O 1
ATOM 558 N N . ILE A 1 70 ? 24.860 1.311 -39.635 1.00 60.59 70 ILE A N 1
ATOM 559 C CA . ILE A 1 70 ? 25.314 -0.078 -39.773 1.00 60.59 70 ILE A CA 1
ATOM 560 C C . ILE A 1 70 ? 26.396 -0.397 -38.737 1.00 60.59 70 ILE A C 1
ATOM 562 O O . ILE A 1 70 ? 26.362 -1.447 -38.094 1.00 60.59 70 ILE A O 1
ATOM 566 N N . LYS A 1 71 ? 27.345 0.520 -38.502 1.00 63.34 71 LYS A N 1
ATOM 567 C CA . LYS A 1 71 ? 28.368 0.342 -37.462 1.00 63.34 71 LYS A CA 1
ATOM 568 C C . LYS A 1 71 ? 27.764 0.297 -36.056 1.00 63.34 71 LYS A C 1
ATOM 570 O O . LYS A 1 71 ? 28.173 -0.542 -35.255 1.00 63.34 71 LYS A O 1
ATOM 575 N N . ARG A 1 72 ? 26.793 1.164 -35.742 1.00 63.09 72 ARG A N 1
ATOM 576 C CA . ARG A 1 72 ? 26.080 1.148 -34.449 1.00 63.09 72 ARG A CA 1
ATOM 577 C C . ARG A 1 72 ? 25.288 -0.141 -34.258 1.00 63.09 72 ARG A C 1
ATOM 579 O O . ARG A 1 72 ? 25.350 -0.721 -33.179 1.00 63.09 72 ARG A O 1
ATOM 586 N N . GLU A 1 73 ? 24.616 -0.614 -35.299 1.00 69.56 73 GLU A N 1
ATOM 587 C CA . GLU A 1 73 ? 23.850 -1.858 -35.275 1.00 69.56 73 GLU A CA 1
ATOM 588 C C . GLU A 1 73 ? 24.751 -3.085 -35.092 1.00 69.56 73 GLU A C 1
ATOM 590 O O . GLU A 1 73 ? 24.523 -3.891 -34.189 1.00 69.56 73 GLU A O 1
ATOM 595 N N . ARG A 1 74 ? 25.863 -3.175 -35.834 1.00 72.56 74 ARG A N 1
ATOM 596 C CA . ARG A 1 74 ? 26.877 -4.227 -35.639 1.00 72.56 74 ARG A CA 1
ATOM 597 C C . ARG A 1 74 ? 27.451 -4.222 -34.222 1.00 72.56 74 ARG A C 1
ATOM 599 O O . ARG A 1 74 ? 27.587 -5.282 -33.614 1.00 72.56 74 ARG A O 1
ATOM 606 N N . LEU A 1 75 ? 27.768 -3.045 -33.673 1.00 77.19 75 LEU A N 1
ATOM 607 C CA . LEU A 1 75 ? 28.266 -2.913 -32.299 1.00 77.19 75 LEU A CA 1
ATOM 608 C C . LEU A 1 75 ? 27.214 -3.320 -31.261 1.00 77.19 75 LEU A C 1
ATOM 610 O O . LEU A 1 75 ? 27.554 -3.961 -30.268 1.00 77.19 75 LEU A O 1
ATOM 614 N N . PHE A 1 76 ? 25.945 -2.994 -31.500 1.00 75.81 76 PHE A N 1
ATOM 615 C CA . PHE A 1 76 ? 24.831 -3.382 -30.640 1.00 75.81 76 PHE A CA 1
ATOM 616 C C . PHE A 1 76 ? 24.620 -4.905 -30.634 1.00 75.81 76 PHE A C 1
ATOM 618 O O . PHE A 1 76 ? 24.507 -5.509 -29.565 1.00 75.81 76 PHE A O 1
ATOM 625 N N . ILE A 1 77 ? 24.664 -5.548 -31.806 1.00 80.56 77 ILE A N 1
ATOM 626 C CA . ILE A 1 77 ? 24.594 -7.012 -31.948 1.00 80.56 77 ILE A CA 1
ATOM 627 C C . ILE A 1 77 ? 25.804 -7.682 -31.277 1.00 80.56 77 ILE A C 1
ATOM 629 O O . ILE A 1 77 ? 25.646 -8.638 -30.514 1.00 80.56 77 ILE A O 1
ATOM 633 N N . ALA A 1 78 ? 27.013 -7.152 -31.484 1.00 82.50 78 ALA A N 1
ATOM 634 C CA . ALA A 1 78 ? 28.218 -7.645 -30.819 1.00 82.50 78 ALA A CA 1
ATOM 635 C C . ALA A 1 78 ? 28.130 -7.503 -29.286 1.00 82.50 78 ALA A C 1
ATOM 637 O O . ALA A 1 78 ? 28.547 -8.403 -28.554 1.00 82.50 78 ALA A O 1
ATOM 638 N N . GLY A 1 79 ? 27.545 -6.408 -28.791 1.00 84.81 79 GLY A N 1
ATOM 639 C CA . GLY A 1 79 ? 27.261 -6.182 -27.373 1.00 84.81 79 GLY A CA 1
ATOM 640 C C . GLY A 1 79 ? 26.300 -7.221 -26.790 1.00 84.81 79 GLY A C 1
ATOM 641 O O . GLY A 1 79 ? 26.613 -7.827 -25.763 1.00 84.81 79 GLY A O 1
ATOM 642 N N . LYS A 1 80 ? 25.189 -7.502 -27.486 1.00 88.31 80 LYS A N 1
ATOM 643 C CA . LYS A 1 80 ? 24.242 -8.575 -27.134 1.00 88.31 80 LYS A CA 1
ATOM 644 C C . LYS A 1 80 ? 24.927 -9.939 -27.039 1.00 88.31 80 LYS A C 1
ATOM 646 O O . LYS A 1 80 ? 24.791 -10.624 -26.026 1.00 88.31 80 LYS A O 1
ATOM 651 N N . ARG A 1 81 ? 25.722 -10.301 -28.052 1.00 90.19 81 ARG A N 1
ATOM 652 C CA . ARG A 1 81 ? 26.450 -11.581 -28.096 1.00 90.19 81 ARG A CA 1
ATOM 653 C C . ARG A 1 81 ? 27.437 -11.722 -26.936 1.00 90.19 81 ARG A C 1
ATOM 655 O O . ARG A 1 81 ? 27.502 -12.778 -26.316 1.00 90.19 81 ARG A O 1
ATOM 662 N N . ARG A 1 82 ? 28.170 -10.656 -26.592 1.00 90.56 82 ARG A N 1
ATOM 663 C CA . ARG A 1 82 ? 29.094 -10.657 -25.441 1.00 90.56 82 ARG A CA 1
ATOM 664 C C . ARG A 1 82 ? 28.377 -10.906 -24.115 1.00 90.56 82 ARG A C 1
ATOM 666 O O . ARG A 1 82 ? 28.908 -11.628 -23.278 1.00 90.56 82 ARG A O 1
ATOM 673 N N . VAL A 1 83 ? 27.193 -10.322 -23.920 1.00 91.31 83 VAL A N 1
ATOM 674 C CA . VAL A 1 83 ? 26.385 -10.557 -22.712 1.00 91.31 83 VAL A CA 1
ATOM 675 C C . VAL A 1 83 ? 25.943 -12.018 -22.630 1.00 91.31 83 VAL A C 1
ATOM 677 O O . VAL A 1 83 ? 26.116 -12.624 -21.577 1.00 91.31 83 VAL A O 1
ATOM 680 N N . ILE A 1 84 ? 25.449 -12.597 -23.730 1.00 93.12 84 ILE A N 1
ATOM 681 C CA . ILE A 1 84 ? 25.039 -14.011 -23.787 1.00 93.12 84 ILE A CA 1
ATOM 682 C C . ILE A 1 84 ? 26.207 -14.936 -23.422 1.00 93.12 84 ILE A C 1
ATOM 684 O O . ILE A 1 84 ? 26.090 -15.737 -22.495 1.00 93.12 84 ILE A O 1
ATOM 688 N N . LEU A 1 85 ? 27.362 -14.763 -24.073 1.00 92.19 85 LEU A N 1
ATOM 689 C CA . LEU A 1 85 ? 28.558 -15.568 -23.803 1.00 92.19 85 LEU A CA 1
ATOM 690 C C . LEU A 1 85 ? 29.028 -15.433 -22.348 1.00 92.19 85 LEU A C 1
ATOM 692 O O . LEU A 1 85 ? 29.440 -16.410 -21.725 1.00 92.19 85 LEU A O 1
ATOM 696 N N . ALA A 1 86 ? 28.948 -14.227 -21.780 1.00 90.94 86 ALA A N 1
ATOM 697 C CA . ALA A 1 86 ? 29.311 -13.995 -20.387 1.00 90.94 86 ALA A CA 1
ATOM 698 C C . ALA A 1 86 ? 28.363 -14.702 -19.405 1.00 90.94 86 ALA A C 1
ATOM 700 O O . ALA A 1 86 ? 28.824 -15.174 -18.365 1.00 90.94 86 ALA A O 1
ATOM 701 N N . ILE A 1 87 ? 27.065 -14.788 -19.718 1.00 91.88 87 ILE A N 1
ATOM 702 C CA . ILE A 1 87 ? 26.077 -15.530 -18.921 1.00 91.88 87 ILE A CA 1
ATOM 703 C C . ILE A 1 87 ? 26.347 -17.038 -19.018 1.00 91.88 87 ILE A C 1
ATOM 705 O O . ILE A 1 87 ? 26.462 -17.692 -17.982 1.00 91.88 87 ILE A O 1
ATOM 709 N N . GLN A 1 88 ? 26.541 -17.565 -20.232 1.00 92.25 88 GLN A N 1
ATOM 710 C CA . GLN A 1 88 ? 26.843 -18.981 -20.480 1.00 92.25 88 GLN A CA 1
ATOM 711 C C . GLN A 1 88 ? 28.122 -19.435 -19.768 1.00 92.25 88 GLN A C 1
ATOM 713 O O . GLN A 1 88 ? 28.093 -20.409 -19.019 1.00 92.25 88 GLN A O 1
ATOM 718 N N . LYS A 1 89 ? 29.217 -18.671 -19.894 1.00 91.75 89 LYS A N 1
ATOM 719 C CA . LYS A 1 89 ? 30.483 -18.948 -19.192 1.00 91.75 89 LYS A CA 1
ATOM 720 C C . LYS A 1 89 ? 30.315 -18.953 -17.671 1.00 91.75 89 LYS A C 1
ATOM 722 O O . LYS A 1 89 ? 30.986 -19.687 -16.956 1.00 91.75 89 LYS A O 1
ATOM 727 N N . ARG A 1 90 ? 29.441 -18.099 -17.134 1.00 89.62 90 ARG A N 1
ATOM 728 C CA . ARG A 1 90 ? 29.187 -18.067 -15.689 1.00 89.62 90 ARG A CA 1
ATOM 729 C C . ARG A 1 90 ? 28.440 -19.310 -15.220 1.00 89.62 90 ARG A C 1
ATOM 731 O O . ARG A 1 90 ? 28.784 -19.839 -14.166 1.00 89.62 90 ARG A O 1
ATOM 738 N N . HIS A 1 91 ? 27.449 -19.738 -16.000 1.00 87.12 91 HIS A N 1
ATOM 739 C CA . HIS A 1 91 ? 26.685 -20.950 -15.736 1.00 87.12 91 HIS A CA 1
ATOM 740 C C . HIS A 1 91 ? 27.582 -22.190 -15.766 1.00 87.12 91 HIS A C 1
ATOM 742 O O . HIS A 1 91 ? 27.537 -22.988 -14.838 1.00 87.12 91 HIS A O 1
ATOM 748 N N . SER A 1 92 ? 28.463 -22.304 -16.768 1.00 86.81 92 SER A N 1
ATOM 749 C CA . SER A 1 92 ? 29.409 -23.424 -16.868 1.00 86.81 92 SER A CA 1
ATOM 750 C C . SER A 1 92 ? 30.395 -23.480 -15.696 1.00 86.81 92 SER A C 1
ATOM 752 O O . SER A 1 92 ? 30.832 -24.553 -15.311 1.00 86.81 92 SER A O 1
ATOM 754 N N . CYS A 1 93 ? 30.721 -22.338 -15.083 1.00 85.69 93 CYS A N 1
ATOM 755 C CA . CYS A 1 93 ? 31.522 -22.278 -13.857 1.00 85.69 93 CYS A CA 1
ATOM 756 C C . CYS A 1 93 ? 30.707 -22.508 -12.565 1.00 85.69 93 CYS A C 1
ATOM 758 O O . CYS A 1 93 ? 31.197 -22.176 -11.485 1.00 85.69 93 CYS A O 1
ATOM 760 N N . GLY A 1 94 ? 29.450 -22.960 -12.653 1.00 78.19 94 GLY A N 1
ATOM 761 C CA . GLY A 1 94 ? 28.582 -23.217 -11.497 1.00 78.19 94 GLY A CA 1
ATOM 762 C C . GLY A 1 94 ? 28.206 -21.967 -10.694 1.00 78.19 94 GLY A C 1
ATOM 763 O O . GLY A 1 94 ? 27.762 -22.059 -9.550 1.00 78.19 94 GLY A O 1
ATOM 764 N N . ARG A 1 95 ? 28.405 -20.762 -11.248 1.00 81.12 95 ARG A N 1
ATOM 765 C CA . ARG A 1 95 ? 28.137 -19.518 -10.517 1.00 81.12 95 ARG A CA 1
ATOM 766 C C . ARG A 1 95 ? 26.651 -19.153 -10.592 1.00 81.12 95 ARG A C 1
ATOM 768 O O . ARG A 1 95 ? 26.052 -19.236 -11.663 1.00 81.12 95 ARG A O 1
ATOM 775 N N . PRO A 1 96 ? 26.058 -18.638 -9.500 1.00 82.31 96 PRO A N 1
ATOM 776 C CA . PRO A 1 96 ? 24.635 -18.331 -9.471 1.00 82.31 96 PRO A CA 1
ATOM 777 C C . PRO A 1 96 ? 24.272 -17.177 -10.418 1.00 82.31 96 PRO A C 1
ATOM 779 O O . PRO A 1 96 ? 24.927 -16.132 -10.436 1.00 82.31 96 PRO A O 1
ATOM 782 N N . LEU A 1 97 ? 23.176 -17.360 -11.160 1.00 85.00 97 LEU A N 1
ATOM 783 C CA . LEU A 1 97 ? 22.645 -16.410 -12.148 1.00 85.00 97 LEU A CA 1
ATOM 784 C C . LEU A 1 97 ? 21.399 -15.639 -11.672 1.00 85.00 97 LEU A C 1
ATOM 786 O O . LEU A 1 97 ? 20.798 -14.889 -12.442 1.00 85.00 97 LEU A O 1
ATOM 790 N N . ASN A 1 98 ? 20.985 -15.789 -10.410 1.00 81.88 98 ASN A N 1
ATOM 791 C CA . ASN A 1 98 ? 19.817 -15.069 -9.894 1.00 81.88 98 ASN A CA 1
ATOM 792 C C . ASN A 1 98 ? 20.054 -13.542 -9.871 1.00 81.88 98 ASN A C 1
ATOM 794 O O . ASN A 1 98 ? 21.139 -13.076 -9.520 1.00 81.88 98 ASN A O 1
ATOM 798 N N . SER A 1 99 ? 19.026 -12.752 -10.215 1.00 78.06 99 SER A N 1
ATOM 799 C CA . SER A 1 99 ? 19.144 -11.288 -10.360 1.00 78.06 99 SER A CA 1
ATOM 800 C C . SER A 1 99 ? 19.706 -10.591 -9.121 1.00 78.06 99 SER A C 1
ATOM 802 O O . SER A 1 99 ? 20.545 -9.707 -9.257 1.00 78.06 99 SER A O 1
ATOM 804 N N . ASN A 1 100 ? 19.297 -10.990 -7.913 1.00 75.06 100 ASN A N 1
ATOM 805 C CA . ASN A 1 100 ? 19.763 -10.347 -6.680 1.00 75.06 100 ASN A CA 1
ATOM 806 C C . ASN A 1 100 ? 21.282 -10.489 -6.513 1.00 75.06 100 ASN A C 1
ATOM 808 O O . ASN A 1 100 ? 21.973 -9.518 -6.215 1.00 75.06 100 ASN A O 1
ATOM 812 N N . TYR A 1 101 ? 21.811 -11.688 -6.760 1.00 80.50 101 TYR A N 1
ATOM 813 C CA . TYR A 1 101 ? 23.249 -11.934 -6.741 1.00 80.50 101 TYR A CA 1
ATOM 814 C C . TYR A 1 101 ? 23.973 -11.126 -7.827 1.00 80.50 101 TYR A C 1
ATOM 816 O O . TYR A 1 101 ? 25.026 -10.539 -7.571 1.00 80.50 101 TYR A O 1
ATOM 824 N N . MET A 1 102 ? 23.391 -11.039 -9.026 1.00 83.69 102 MET A N 1
ATOM 825 C CA . MET A 1 102 ? 24.003 -10.350 -10.165 1.00 83.69 102 MET A CA 1
ATOM 826 C C . MET A 1 102 ? 24.031 -8.828 -10.018 1.00 83.69 102 MET A C 1
ATOM 828 O O . MET A 1 102 ? 25.024 -8.210 -10.401 1.00 83.69 102 MET A O 1
ATOM 832 N N . GLN A 1 103 ? 23.016 -8.228 -9.393 1.00 77.12 103 GLN A N 1
ATOM 833 C CA . GLN A 1 103 ? 22.993 -6.797 -9.072 1.00 77.12 103 GLN A CA 1
ATOM 834 C C . GLN A 1 103 ? 24.138 -6.390 -8.137 1.00 77.12 103 GLN A C 1
ATOM 836 O O . GLN A 1 103 ? 24.720 -5.320 -8.308 1.00 77.12 103 GLN A O 1
ATOM 841 N N . ILE A 1 104 ? 24.483 -7.258 -7.181 1.00 72.94 104 ILE A N 1
ATOM 842 C CA . ILE A 1 104 ? 25.485 -6.973 -6.148 1.00 72.94 104 ILE A CA 1
ATOM 843 C C . ILE A 1 104 ? 26.890 -7.349 -6.627 1.00 72.94 104 ILE A C 1
ATOM 845 O O . ILE A 1 104 ? 27.805 -6.534 -6.577 1.00 72.94 104 ILE A O 1
ATOM 849 N N . LYS A 1 105 ? 27.085 -8.584 -7.104 1.00 78.69 105 LYS A N 1
ATOM 850 C CA . LYS A 1 105 ? 28.423 -9.125 -7.396 1.00 78.69 105 LYS A CA 1
ATOM 851 C C . LYS A 1 105 ? 28.898 -8.858 -8.821 1.00 78.69 105 LYS A C 1
ATOM 853 O O . LYS A 1 105 ? 30.093 -8.939 -9.084 1.00 78.69 105 LYS A O 1
ATOM 858 N N . CYS A 1 106 ? 27.994 -8.570 -9.758 1.00 83.75 106 CYS A N 1
ATOM 859 C CA . CYS A 1 106 ? 28.312 -8.406 -11.181 1.00 83.75 106 CYS A CA 1
ATOM 860 C C . CYS A 1 106 ? 27.520 -7.263 -11.822 1.00 83.75 106 CYS A C 1
ATOM 862 O O . CYS A 1 106 ? 26.967 -7.400 -12.916 1.00 83.75 106 CYS A O 1
ATOM 864 N N . ARG A 1 107 ? 27.519 -6.106 -11.150 1.00 85.44 107 ARG A N 1
ATOM 865 C CA . ARG A 1 107 ? 26.736 -4.917 -11.515 1.00 85.44 107 ARG A CA 1
ATOM 866 C C . ARG A 1 107 ? 26.911 -4.483 -12.973 1.00 85.44 107 ARG A C 1
ATOM 868 O O . ARG A 1 107 ? 25.926 -4.160 -13.627 1.00 85.44 107 ARG A O 1
ATOM 875 N N . LYS A 1 108 ? 28.139 -4.521 -13.505 1.00 87.00 108 LYS A N 1
ATOM 876 C CA . LYS A 1 108 ? 28.435 -4.128 -14.897 1.00 87.00 108 LYS A CA 1
ATOM 877 C C . LYS A 1 108 ? 27.778 -5.062 -15.919 1.00 87.00 108 LYS A C 1
ATOM 879 O O . LYS A 1 108 ? 27.172 -4.593 -16.876 1.00 87.00 108 LYS A O 1
ATOM 884 N N . LEU A 1 109 ? 27.855 -6.377 -15.696 1.00 88.19 109 LEU A N 1
ATOM 885 C CA . LEU A 1 109 ? 27.208 -7.367 -16.561 1.00 88.19 109 LEU A CA 1
ATOM 886 C C . LEU A 1 109 ? 25.681 -7.279 -16.450 1.00 88.19 109 LEU A C 1
ATOM 888 O O . LEU A 1 109 ? 25.002 -7.293 -17.471 1.00 88.19 109 LEU A O 1
ATOM 892 N N . TYR A 1 110 ? 25.159 -7.122 -15.230 1.00 86.25 110 TYR A N 1
ATOM 893 C CA . TYR A 1 110 ? 23.730 -6.927 -14.987 1.00 86.25 110 TYR A CA 1
ATOM 894 C C . TYR A 1 110 ? 23.187 -5.692 -15.716 1.00 86.25 110 TYR A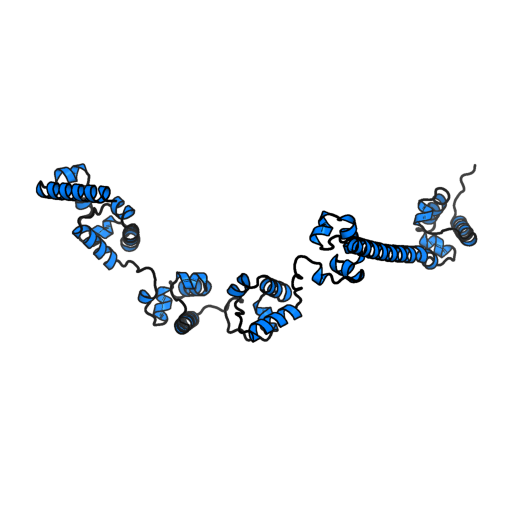 C 1
ATOM 896 O O . TYR A 1 110 ? 22.182 -5.773 -16.417 1.00 86.25 110 TYR A O 1
ATOM 904 N N . TRP A 1 111 ? 23.876 -4.555 -15.599 1.00 83.69 111 TRP A N 1
ATOM 905 C CA . TRP A 1 111 ? 23.456 -3.314 -16.241 1.00 83.69 111 TRP A CA 1
ATOM 906 C C . TRP A 1 111 ? 23.503 -3.424 -17.767 1.00 83.69 111 TRP A C 1
ATOM 908 O O . TRP A 1 111 ? 22.514 -3.106 -18.419 1.00 83.69 111 TRP A O 1
ATOM 918 N N . ASN A 1 112 ? 24.585 -3.970 -18.335 1.00 87.81 112 ASN A N 1
ATOM 919 C CA . ASN A 1 112 ? 24.680 -4.210 -19.778 1.00 87.81 112 ASN A CA 1
ATOM 920 C C . ASN A 1 112 ? 23.559 -5.131 -20.281 1.00 87.81 112 ASN A C 1
ATOM 922 O O . ASN A 1 112 ? 22.941 -4.849 -21.303 1.00 87.81 112 ASN A O 1
ATOM 926 N N . ALA A 1 113 ? 23.260 -6.210 -19.557 1.00 87.69 113 ALA A N 1
ATOM 927 C CA . ALA A 1 113 ? 22.165 -7.110 -19.899 1.00 87.69 113 ALA A CA 1
ATOM 928 C C . ALA A 1 113 ? 20.809 -6.389 -19.924 1.00 87.69 113 ALA A C 1
ATOM 930 O O . ALA A 1 113 ? 20.059 -6.535 -20.887 1.00 87.69 113 ALA A O 1
ATOM 931 N N . CYS A 1 114 ? 20.528 -5.545 -18.929 1.00 86.19 114 CYS A N 1
ATOM 932 C CA . CYS A 1 114 ? 19.321 -4.720 -18.915 1.00 86.19 114 CYS A CA 1
ATOM 933 C C . CYS A 1 114 ? 19.294 -3.694 -20.062 1.00 86.19 114 CYS A C 1
ATOM 935 O O . CYS A 1 114 ? 18.243 -3.499 -20.661 1.00 86.19 114 CYS A O 1
ATOM 937 N N . GLN A 1 115 ? 20.427 -3.079 -20.414 1.00 82.56 115 GLN A N 1
ATOM 938 C CA . GLN A 1 115 ? 20.510 -2.132 -21.535 1.00 82.56 115 GLN A CA 1
ATOM 939 C C . GLN A 1 115 ? 20.222 -2.799 -22.890 1.00 82.56 115 GLN A C 1
ATOM 941 O O . GLN A 1 115 ? 19.510 -2.236 -23.716 1.00 82.56 115 GLN A O 1
ATOM 946 N N . TYR A 1 116 ? 20.744 -4.008 -23.125 1.00 86.38 116 TYR A N 1
ATOM 947 C CA . TYR A 1 116 ? 20.606 -4.688 -24.418 1.00 86.38 116 TYR A CA 1
ATOM 948 C C . TYR A 1 116 ? 19.319 -5.523 -24.565 1.00 86.38 116 TYR A C 1
ATOM 950 O O . TYR A 1 116 ? 18.802 -5.642 -25.678 1.00 86.38 116 TYR A O 1
ATOM 958 N N . PHE A 1 117 ? 18.810 -6.116 -23.479 1.00 82.81 117 PHE A N 1
ATOM 959 C CA . PHE A 1 117 ? 17.676 -7.060 -23.492 1.00 82.81 117 PHE A CA 1
ATOM 960 C C . PHE A 1 117 ? 16.455 -6.570 -22.690 1.00 82.81 117 PHE A C 1
ATOM 962 O O . PHE A 1 117 ? 15.426 -7.245 -22.637 1.00 82.81 117 PHE A O 1
ATOM 969 N N . GLY A 1 118 ? 16.543 -5.398 -22.057 1.00 81.75 118 GLY A N 1
ATOM 970 C CA . GLY A 1 118 ? 15.489 -4.788 -21.241 1.00 81.75 118 GLY A CA 1
ATOM 971 C C . GLY A 1 118 ? 15.464 -5.288 -19.795 1.00 81.75 118 GLY A C 1
ATOM 972 O O . GLY A 1 118 ? 15.395 -4.486 -18.867 1.00 81.75 118 GLY A O 1
ATOM 973 N N . THR A 1 119 ? 15.554 -6.603 -19.573 1.00 85.44 119 THR A N 1
ATOM 974 C CA . THR A 1 119 ? 15.612 -7.195 -18.224 1.00 85.44 119 THR A CA 1
ATOM 975 C C . THR A 1 119 ? 16.688 -8.274 -18.126 1.00 85.44 119 THR A C 1
ATOM 977 O O . THR A 1 119 ? 17.035 -8.915 -19.116 1.00 85.44 119 THR A O 1
ATOM 980 N N . TRP A 1 120 ? 17.189 -8.515 -16.908 1.00 85.44 120 TRP A N 1
ATOM 981 C CA . TRP A 1 120 ? 18.121 -9.618 -16.642 1.00 85.44 120 TRP A CA 1
ATOM 982 C C . TRP A 1 120 ? 17.531 -10.979 -17.027 1.00 85.44 120 TRP A C 1
ATOM 984 O O . TRP A 1 120 ? 18.219 -11.784 -17.641 1.00 85.44 120 TRP A O 1
ATOM 994 N N . GLY A 1 121 ? 16.246 -11.205 -16.730 1.00 86.31 121 GLY A N 1
ATOM 995 C CA . GLY A 1 121 ? 15.561 -12.450 -17.085 1.00 86.31 121 GLY A CA 1
ATOM 996 C C . GLY A 1 121 ? 15.571 -12.717 -18.588 1.00 86.31 121 GLY A C 1
ATOM 997 O O . GLY A 1 121 ? 16.009 -13.782 -19.001 1.00 86.31 121 GLY A O 1
ATOM 998 N N . LYS A 1 122 ? 15.240 -11.708 -19.406 1.00 87.56 122 LYS A N 1
ATOM 999 C CA . LYS A 1 122 ? 15.289 -11.820 -20.872 1.00 87.56 122 LYS A CA 1
ATOM 1000 C C . LYS A 1 122 ? 16.694 -12.094 -21.405 1.00 87.56 122 LYS A C 1
ATOM 1002 O O . LYS A 1 122 ? 16.842 -12.797 -22.395 1.00 87.56 122 LYS A O 1
ATOM 1007 N N . ALA A 1 123 ? 17.729 -11.541 -20.773 1.00 90.75 123 ALA A N 1
ATOM 1008 C CA . ALA A 1 123 ? 19.112 -11.824 -21.157 1.00 90.75 123 ALA A CA 1
ATOM 1009 C C . ALA A 1 123 ? 19.533 -13.265 -20.817 1.00 90.75 123 ALA A C 1
ATOM 1011 O O . ALA A 1 123 ? 20.308 -13.859 -21.560 1.00 90.75 123 ALA A O 1
ATOM 1012 N N . VAL A 1 124 ? 19.029 -13.821 -19.709 1.00 89.12 124 VAL A N 1
ATOM 1013 C CA . VAL A 1 124 ? 19.272 -15.215 -19.302 1.00 89.12 124 VAL A CA 1
ATOM 1014 C C . VAL A 1 124 ? 18.497 -16.192 -20.194 1.00 89.12 124 VAL A C 1
ATOM 1016 O O . VAL A 1 124 ? 19.081 -17.168 -20.658 1.00 89.12 124 VAL A O 1
ATOM 1019 N N . GLU A 1 125 ? 17.245 -15.873 -20.528 1.00 91.31 125 GLU A N 1
ATOM 1020 C CA . GLU A 1 125 ? 16.431 -16.611 -21.506 1.00 91.31 125 GLU A CA 1
ATOM 1021 C C . GLU A 1 125 ? 17.084 -16.594 -22.896 1.00 91.31 125 GLU A C 1
ATOM 1023 O O . GLU A 1 125 ? 17.257 -17.639 -23.515 1.00 91.31 125 GLU A O 1
ATOM 1028 N N . ALA A 1 126 ? 17.565 -15.431 -23.355 1.00 89.19 126 ALA A N 1
ATOM 1029 C CA . ALA A 1 126 ? 18.315 -15.308 -24.609 1.00 89.19 126 ALA A CA 1
ATOM 1030 C C . ALA A 1 126 ? 19.668 -16.044 -24.594 1.00 89.19 126 ALA A C 1
ATOM 1032 O O . ALA A 1 126 ? 20.236 -16.303 -25.653 1.00 89.19 126 ALA A O 1
ATOM 1033 N N . ALA A 1 127 ? 20.197 -16.368 -23.411 1.00 89.69 127 ALA A N 1
ATOM 1034 C CA . ALA A 1 127 ? 21.391 -17.190 -23.255 1.00 89.69 127 ALA A CA 1
ATOM 1035 C C . ALA A 1 127 ? 21.093 -18.701 -23.234 1.00 89.69 127 ALA A C 1
ATOM 1037 O O . ALA A 1 127 ? 22.038 -19.489 -23.166 1.00 89.69 127 ALA A O 1
ATOM 1038 N N . GLY A 1 128 ? 19.815 -19.090 -23.341 1.00 88.81 128 GLY A N 1
ATOM 1039 C CA . GLY A 1 128 ? 19.355 -20.477 -23.406 1.00 88.81 128 GLY A CA 1
ATOM 1040 C C . GLY A 1 128 ? 18.970 -21.083 -22.057 1.00 88.81 128 GLY A C 1
ATOM 1041 O O . GLY A 1 128 ? 18.820 -22.296 -21.968 1.00 88.81 128 GLY A O 1
ATOM 1042 N N . PHE A 1 129 ? 18.825 -20.276 -21.002 1.00 87.62 129 PHE A N 1
ATOM 1043 C CA . PHE A 1 129 ? 18.490 -20.775 -19.669 1.00 87.62 129 PHE A CA 1
ATOM 1044 C C . PHE A 1 129 ? 17.093 -20.328 -19.243 1.00 87.62 129 PHE A C 1
ATOM 1046 O O . PHE A 1 129 ? 16.749 -19.150 -19.361 1.00 87.62 129 PHE A O 1
ATOM 1053 N N . ASP A 1 130 ? 16.311 -21.241 -18.665 1.00 84.75 130 ASP A N 1
ATOM 1054 C CA . ASP A 1 130 ? 15.042 -20.881 -18.038 1.00 84.75 130 ASP A CA 1
ATOM 1055 C C . ASP A 1 130 ? 15.297 -20.032 -16.783 1.00 84.75 130 ASP A C 1
ATOM 1057 O O . ASP A 1 130 ? 15.700 -20.510 -15.721 1.00 84.75 130 ASP A O 1
ATOM 1061 N N . TYR A 1 131 ? 15.043 -18.729 -16.885 1.00 81.00 131 TYR A N 1
ATOM 1062 C CA . TYR A 1 131 ? 15.201 -17.834 -15.746 1.00 81.00 131 TYR A CA 1
ATOM 1063 C C . TYR A 1 131 ? 14.166 -18.106 -14.636 1.00 81.00 131 TYR A C 1
ATOM 1065 O O . TYR A 1 131 ? 14.374 -17.715 -13.480 1.00 81.00 131 TYR A O 1
ATOM 1073 N N . GLY A 1 132 ? 13.058 -18.781 -14.966 1.00 76.12 132 GLY A N 1
ATOM 1074 C CA . GLY A 1 132 ? 11.991 -19.168 -14.053 1.00 76.12 132 GLY A CA 1
ATOM 1075 C C . GLY A 1 132 ? 12.448 -20.091 -12.925 1.00 76.12 132 GLY A C 1
ATOM 1076 O O . GLY A 1 132 ? 12.035 -19.865 -11.781 1.00 76.12 132 GLY A O 1
ATOM 1077 N N . SER A 1 133 ? 13.322 -21.048 -13.244 1.00 77.06 133 SER A N 1
ATOM 1078 C CA . SER A 1 133 ? 13.969 -21.986 -12.315 1.00 77.06 133 SER A CA 1
ATOM 1079 C C . SER A 1 133 ? 15.195 -21.402 -11.597 1.00 77.06 133 SER A C 1
ATOM 1081 O O . SER A 1 133 ? 15.482 -21.768 -10.461 1.00 77.06 133 SER A O 1
ATOM 1083 N N . ILE A 1 134 ? 15.894 -20.435 -12.204 1.00 77.31 134 ILE A N 1
ATOM 1084 C CA . ILE A 1 134 ? 17.123 -19.828 -11.650 1.00 77.31 134 ILE A CA 1
ATOM 1085 C C . ILE A 1 134 ? 16.842 -18.761 -10.579 1.00 77.31 134 ILE A C 1
ATOM 1087 O O . ILE A 1 134 ? 17.648 -18.513 -9.671 1.00 77.31 134 ILE A O 1
ATOM 1091 N N . ARG A 1 135 ? 15.728 -18.039 -10.697 1.00 69.44 135 ARG A N 1
ATOM 1092 C CA . ARG A 1 135 ? 15.388 -16.961 -9.758 1.00 69.44 135 ARG A CA 1
ATOM 1093 C C . ARG A 1 135 ? 15.057 -17.522 -8.367 1.00 69.44 135 ARG A C 1
ATOM 1095 O O . ARG A 1 135 ? 14.198 -18.375 -8.199 1.00 69.44 135 ARG A O 1
ATOM 1102 N N . ARG A 1 136 ? 15.675 -16.946 -7.328 1.00 62.19 136 ARG A N 1
ATOM 1103 C CA . ARG A 1 136 ? 15.420 -17.316 -5.917 1.00 62.19 136 ARG A CA 1
ATOM 1104 C C . ARG A 1 136 ? 13.993 -17.030 -5.445 1.00 62.19 136 ARG A C 1
ATOM 1106 O O . ARG A 1 136 ? 13.515 -17.648 -4.506 1.00 62.19 136 ARG A O 1
ATOM 1113 N N . ARG A 1 137 ? 13.332 -16.044 -6.050 1.00 55.06 137 ARG A N 1
ATOM 1114 C CA . ARG A 1 137 ? 11.923 -15.725 -5.804 1.00 55.06 137 ARG A CA 1
ATOM 1115 C C . ARG A 1 137 ? 11.167 -16.064 -7.081 1.00 55.06 137 ARG A C 1
ATOM 1117 O O . ARG A 1 137 ? 11.590 -15.589 -8.136 1.00 55.06 137 ARG A O 1
ATOM 1124 N N . LYS A 1 138 ? 10.080 -16.850 -6.985 1.00 49.38 138 LYS A N 1
ATOM 1125 C CA . LYS A 1 138 ? 9.122 -17.070 -8.090 1.00 49.38 138 LYS A CA 1
ATOM 1126 C C . LYS A 1 138 ? 8.774 -15.730 -8.745 1.00 49.38 138 LYS A C 1
ATOM 1128 O O . LYS A 1 138 ? 8.906 -14.685 -8.101 1.00 49.38 138 LYS A O 1
ATOM 1133 N N . ALA A 1 139 ? 8.360 -15.761 -10.019 1.00 48.16 139 ALA A N 1
ATOM 1134 C CA . ALA A 1 139 ? 7.979 -14.552 -10.751 1.00 48.16 139 ALA A CA 1
ATOM 1135 C C . ALA A 1 139 ? 7.093 -13.752 -9.825 1.00 48.16 139 ALA A C 1
ATOM 1137 O O . ALA A 1 139 ? 6.172 -14.320 -9.235 1.00 48.16 139 ALA A O 1
ATOM 1138 N N . PHE A 1 140 ? 7.322 -12.450 -9.740 1.00 49.34 140 PHE A N 1
ATOM 1139 C CA . PHE A 1 140 ? 6.188 -11.607 -9.432 1.00 49.34 140 PHE A CA 1
ATOM 1140 C C . PHE A 1 140 ? 5.137 -11.986 -10.476 1.00 49.34 140 PHE A C 1
ATOM 1142 O O . PHE A 1 140 ? 5.419 -11.822 -11.664 1.00 49.34 140 PHE A O 1
ATOM 1149 N N . HIS A 1 141 ? 4.034 -12.617 -10.060 1.00 58.09 141 HIS A N 1
ATOM 1150 C CA . HIS A 1 141 ? 2.929 -12.943 -10.953 1.00 58.09 141 HIS A CA 1
ATOM 1151 C C . HIS A 1 141 ? 2.643 -11.655 -11.727 1.00 58.09 141 HIS A C 1
ATOM 1153 O O . HIS A 1 141 ? 2.343 -10.618 -11.124 1.00 58.09 141 HIS A O 1
ATOM 1159 N N . SER A 1 142 ? 2.968 -11.649 -13.023 1.00 59.19 142 SER A N 1
ATOM 1160 C CA . SER A 1 142 ? 3.040 -10.406 -13.776 1.00 59.19 142 SER A CA 1
ATOM 1161 C C . SER A 1 142 ? 1.617 -10.010 -14.085 1.00 59.19 142 SER A C 1
ATOM 1163 O O . SER A 1 142 ? 1.005 -10.500 -15.030 1.00 59.19 142 SER A O 1
ATOM 1165 N N . TRP A 1 143 ? 1.077 -9.154 -13.236 1.00 72.50 143 TRP A N 1
ATOM 1166 C CA . TRP A 1 143 ? -0.282 -8.695 -13.378 1.00 72.50 143 TRP A CA 1
ATOM 1167 C C . TRP A 1 143 ? -0.454 -7.955 -14.702 1.00 72.50 143 TRP A C 1
ATOM 1169 O O . TRP A 1 143 ? 0.128 -6.895 -14.906 1.00 72.50 143 TRP A O 1
ATOM 1179 N N . GLY A 1 144 ? -1.258 -8.518 -15.595 1.00 78.62 144 GLY A N 1
ATOM 1180 C CA . GLY A 1 144 ? -1.858 -7.827 -16.732 1.00 78.62 144 GLY A CA 1
ATOM 1181 C C . GLY A 1 144 ? -3.367 -7.705 -16.532 1.00 78.62 144 GLY A C 1
ATOM 1182 O O . GLY A 1 144 ? -3.929 -8.364 -15.659 1.00 78.62 144 GLY A O 1
ATOM 1183 N N . LYS A 1 145 ? -4.051 -6.900 -17.359 1.00 78.12 145 LYS A N 1
ATOM 1184 C CA . LYS A 1 145 ? -5.526 -6.807 -17.322 1.00 78.12 145 LYS A CA 1
ATOM 1185 C C . LYS A 1 145 ? -6.177 -8.193 -17.400 1.00 78.12 145 LYS A C 1
ATOM 1187 O O . LYS A 1 145 ? -7.044 -8.479 -16.590 1.00 78.12 145 LYS A O 1
ATOM 1192 N N . LYS A 1 146 ? -5.717 -9.047 -18.322 1.00 81.69 146 LYS A N 1
ATOM 1193 C CA . LYS A 1 146 ? -6.225 -10.414 -18.522 1.00 81.69 146 LYS A CA 1
ATOM 1194 C C . LYS A 1 146 ? -5.954 -11.321 -17.313 1.00 81.69 146 LYS A C 1
ATOM 1196 O O . LYS A 1 146 ? -6.901 -11.872 -16.772 1.00 81.69 146 LYS A O 1
ATOM 1201 N N . ALA A 1 147 ? -4.712 -11.347 -16.822 1.00 80.38 147 ALA A N 1
ATOM 1202 C CA . ALA A 1 147 ? -4.327 -12.143 -15.652 1.00 80.38 147 ALA A CA 1
ATOM 1203 C C . ALA A 1 147 ? -5.142 -11.781 -14.397 1.00 80.38 147 ALA A C 1
ATOM 1205 O O . ALA A 1 147 ? -5.587 -12.662 -13.681 1.00 80.38 147 ALA A O 1
ATOM 1206 N N . VAL A 1 148 ? -5.416 -10.491 -14.157 1.00 84.19 148 VAL A N 1
ATOM 1207 C CA . VAL A 1 148 ? -6.281 -10.067 -13.039 1.00 84.19 148 VAL A CA 1
ATOM 1208 C C . VAL A 1 148 ? -7.699 -10.636 -13.168 1.00 84.19 148 VAL A C 1
ATOM 1210 O O . VAL A 1 148 ? -8.285 -11.028 -12.165 1.00 84.19 148 VAL A O 1
ATOM 1213 N N . LEU A 1 149 ? -8.270 -10.656 -14.375 1.00 85.31 149 LEU A N 1
ATOM 1214 C CA . LEU A 1 149 ? -9.624 -11.173 -14.601 1.00 85.31 149 LEU A CA 1
ATOM 1215 C C . LEU A 1 149 ? -9.675 -12.698 -14.465 1.00 85.31 149 LEU A C 1
ATOM 1217 O O . LEU A 1 149 ? -10.604 -13.215 -13.850 1.00 85.31 149 LEU A O 1
ATOM 1221 N N . GLU A 1 150 ? -8.673 -13.399 -14.995 1.00 81.75 150 GLU A N 1
ATOM 1222 C CA . GLU A 1 150 ? -8.523 -14.852 -14.856 1.00 81.75 150 GLU A CA 1
ATOM 1223 C C . GLU A 1 150 ? -8.423 -15.254 -13.385 1.00 81.75 150 GLU A C 1
ATOM 1225 O O . GLU A 1 150 ? -9.150 -16.136 -12.941 1.00 81.75 150 GLU A O 1
ATOM 1230 N N . ASP A 1 151 ? -7.612 -14.548 -12.599 1.00 81.12 151 ASP A N 1
ATOM 1231 C CA . ASP A 1 151 ? -7.425 -14.848 -11.178 1.00 81.12 151 ASP A CA 1
ATOM 1232 C C . ASP A 1 151 ? -8.688 -14.550 -10.346 1.00 81.12 151 ASP A C 1
ATOM 1234 O O . ASP A 1 151 ? -9.032 -15.284 -9.418 1.00 81.12 151 ASP A O 1
ATOM 1238 N N . ILE A 1 152 ? -9.447 -13.505 -10.713 1.00 82.88 152 ILE A N 1
ATOM 1239 C CA . ILE A 1 152 ? -10.777 -13.237 -10.139 1.00 82.88 152 ILE A CA 1
ATOM 1240 C C . ILE A 1 152 ? -11.739 -14.400 -10.427 1.00 82.88 152 ILE A C 1
ATOM 1242 O O . ILE A 1 152 ? -12.487 -14.805 -9.535 1.00 82.88 152 ILE A O 1
ATOM 1246 N N . GLN A 1 153 ? -11.727 -14.938 -11.649 1.00 80.19 153 GLN A N 1
ATOM 1247 C CA . GLN A 1 153 ? -12.570 -16.075 -12.028 1.00 80.19 153 GLN A CA 1
ATOM 1248 C C . GLN A 1 153 ? -12.145 -17.363 -11.325 1.00 80.19 153 GLN A C 1
ATOM 1250 O O . GLN A 1 153 ? -12.995 -18.071 -10.796 1.00 80.19 153 GLN A O 1
ATOM 1255 N N . GLN A 1 154 ? -10.843 -17.628 -11.231 1.00 72.50 154 GLN A N 1
ATOM 1256 C CA . GLN A 1 154 ? -10.300 -18.767 -10.490 1.00 72.50 154 GLN A CA 1
ATOM 1257 C C . GLN A 1 154 ? -10.698 -18.716 -9.014 1.00 72.50 154 GLN A C 1
ATOM 1259 O O . GLN A 1 154 ? -11.165 -19.706 -8.456 1.00 72.50 154 GLN A O 1
ATOM 1264 N N . ARG A 1 155 ? -10.619 -17.541 -8.377 1.00 79.62 155 ARG A N 1
ATOM 1265 C CA . ARG A 1 155 ? -11.120 -17.366 -7.006 1.00 79.62 155 ARG A CA 1
ATOM 1266 C C . ARG A 1 155 ? -12.609 -17.651 -6.874 1.00 79.62 155 ARG A C 1
ATOM 1268 O O . ARG A 1 155 ? -13.005 -18.274 -5.897 1.00 79.62 155 ARG A O 1
ATOM 1275 N N . LYS A 1 156 ? -13.418 -17.220 -7.843 1.00 73.94 156 LYS A N 1
ATOM 1276 C CA . LYS A 1 156 ? -14.858 -17.493 -7.859 1.00 73.94 156 LYS A CA 1
ATOM 1277 C C . LYS A 1 156 ? -15.150 -18.990 -8.001 1.00 73.94 156 LYS A C 1
ATOM 1279 O O . LYS A 1 156 ? -15.995 -19.493 -7.271 1.00 73.94 156 LYS A O 1
ATOM 1284 N N . LEU A 1 157 ? -14.456 -19.681 -8.908 1.00 68.50 157 LEU A N 1
ATOM 1285 C CA . LEU A 1 157 ? -14.578 -21.131 -9.105 1.00 68.50 157 LEU A CA 1
ATOM 1286 C C . LEU A 1 157 ? -14.214 -21.903 -7.833 1.00 68.50 157 LEU A C 1
ATOM 1288 O O . LEU A 1 157 ? -14.905 -22.842 -7.461 1.00 68.50 157 LEU A O 1
ATOM 1292 N N . ASN A 1 158 ? -13.184 -21.443 -7.127 1.00 64.75 158 ASN A N 1
ATOM 1293 C CA . ASN A 1 158 ? -12.727 -22.039 -5.875 1.00 64.75 158 ASN A CA 1
ATOM 1294 C C . ASN A 1 158 ? -13.531 -21.573 -4.643 1.00 64.75 158 ASN A C 1
ATOM 1296 O O . ASN A 1 158 ? -13.107 -21.824 -3.517 1.00 64.75 158 ASN A O 1
ATOM 1300 N N . SER A 1 159 ? -14.648 -20.853 -4.826 1.00 66.38 159 SER A N 1
ATOM 1301 C CA . SER A 1 159 ? -15.474 -20.282 -3.746 1.00 66.38 159 SER A CA 1
ATOM 1302 C C . SER A 1 159 ? -14.692 -19.432 -2.728 1.00 66.38 159 SER A C 1
ATOM 1304 O O . SER A 1 159 ? -15.089 -19.286 -1.572 1.00 66.38 159 SER A O 1
ATOM 1306 N N . LEU A 1 160 ? -13.575 -18.835 -3.154 1.00 65.25 160 LEU A N 1
ATOM 1307 C CA . LEU A 1 160 ? -12.740 -17.969 -2.328 1.00 65.25 160 LEU A CA 1
ATOM 1308 C C . LEU A 1 160 ? -13.338 -16.562 -2.238 1.00 65.25 160 LEU A C 1
ATOM 1310 O O . LEU A 1 160 ? -13.941 -16.038 -3.179 1.00 65.25 160 LEU A O 1
ATOM 1314 N N . SER A 1 161 ? -13.128 -15.909 -1.096 1.00 63.06 161 SER A N 1
ATOM 1315 C CA . SER A 1 161 ? -13.701 -14.591 -0.836 1.00 63.06 161 SER A CA 1
ATOM 1316 C C . SER A 1 161 ? -13.140 -13.516 -1.776 1.00 63.06 161 SER A C 1
ATOM 1318 O O . SER A 1 161 ? -11.943 -13.237 -1.806 1.00 63.06 161 SER A O 1
ATOM 1320 N N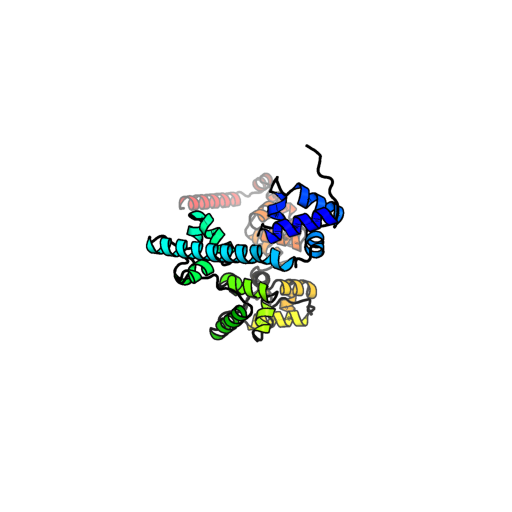 . LEU A 1 162 ? -14.028 -12.834 -2.505 1.00 68.81 162 LEU A N 1
ATOM 1321 C CA . LEU A 1 162 ? -13.698 -11.674 -3.351 1.00 68.81 162 LEU A CA 1
ATOM 1322 C C . LEU A 1 162 ? -13.768 -10.337 -2.584 1.00 68.81 162 LEU A C 1
ATOM 1324 O O . LEU A 1 162 ? -13.622 -9.256 -3.172 1.00 68.81 162 LEU A O 1
ATOM 1328 N N . ASN A 1 163 ? -13.999 -10.401 -1.267 1.00 66.44 163 ASN A N 1
ATOM 1329 C CA . ASN A 1 163 ? -14.104 -9.247 -0.383 1.00 66.44 163 ASN A CA 1
ATOM 1330 C C . ASN A 1 163 ? -12.761 -8.509 -0.301 1.00 66.44 163 ASN A C 1
ATOM 1332 O O . ASN A 1 163 ? -11.740 -9.089 0.060 1.00 66.44 163 ASN A O 1
ATOM 1336 N N . CYS A 1 164 ? -12.759 -7.198 -0.558 1.00 64.50 164 CYS A N 1
ATOM 1337 C CA . CYS A 1 164 ? -11.532 -6.400 -0.584 1.00 64.50 164 CYS A CA 1
ATOM 1338 C C . CYS A 1 164 ? -10.756 -6.373 0.742 1.00 64.50 164 CYS A C 1
ATOM 1340 O O . CYS A 1 164 ? -9.549 -6.147 0.725 1.00 64.50 164 CYS A O 1
ATOM 1342 N N . SER A 1 165 ? -11.420 -6.550 1.885 1.00 58.97 165 SER A N 1
ATOM 1343 C CA . SER A 1 165 ? -10.771 -6.560 3.202 1.00 58.97 165 SER A CA 1
ATOM 1344 C C . SER A 1 165 ? -10.037 -7.875 3.459 1.00 58.97 165 SER A C 1
ATOM 1346 O O . SER A 1 165 ? -8.931 -7.853 3.995 1.00 58.97 165 SER A O 1
ATOM 1348 N N . ILE A 1 166 ? -10.609 -8.993 3.007 1.00 62.03 166 ILE A N 1
ATOM 1349 C CA . ILE A 1 166 ? -9.998 -10.327 3.080 1.00 62.03 166 ILE A CA 1
ATOM 1350 C C . ILE A 1 166 ? -8.863 -10.428 2.050 1.00 62.03 166 ILE A C 1
ATOM 1352 O O . ILE A 1 166 ? -7.727 -10.742 2.402 1.00 62.03 166 ILE A O 1
ATOM 1356 N N . LEU A 1 167 ? -9.111 -9.969 0.819 1.00 68.38 167 LEU A N 1
ATOM 1357 C CA . LEU A 1 167 ? -8.128 -9.960 -0.267 1.00 68.38 167 LEU A CA 1
ATOM 1358 C C . LEU A 1 167 ? -6.861 -9.165 0.065 1.00 68.38 167 LEU A C 1
ATOM 1360 O O . LEU A 1 167 ? -5.768 -9.547 -0.326 1.00 68.38 167 LEU A O 1
ATOM 1364 N N . LYS A 1 168 ? -6.975 -8.054 0.804 1.00 68.50 168 LYS A N 1
ATOM 1365 C CA . LYS A 1 168 ? -5.806 -7.267 1.237 1.00 68.50 168 LYS A CA 1
ATOM 1366 C C . LYS A 1 168 ? -4.844 -8.064 2.121 1.00 68.50 168 LYS A C 1
ATOM 1368 O O . LYS A 1 168 ? -3.655 -7.745 2.119 1.00 68.50 168 LYS A O 1
ATOM 1373 N N . ARG A 1 169 ? -5.361 -9.025 2.894 1.00 60.78 169 ARG A N 1
ATOM 1374 C CA . ARG A 1 169 ? -4.579 -9.876 3.800 1.00 60.78 169 ARG A CA 1
ATOM 1375 C C . ARG A 1 169 ? -4.058 -11.118 3.092 1.00 60.78 169 ARG A C 1
ATOM 1377 O O . ARG A 1 169 ? -2.884 -11.428 3.241 1.00 60.78 169 ARG A O 1
ATOM 1384 N N . GLU A 1 170 ? -4.917 -11.790 2.338 1.00 62.41 170 GLU A N 1
ATOM 1385 C CA . GLU A 1 170 ? -4.592 -13.072 1.706 1.00 62.41 170 GLU A CA 1
ATOM 1386 C C . GLU A 1 170 ? -3.786 -12.895 0.420 1.00 62.41 170 GLU A C 1
ATOM 1388 O O . GLU A 1 170 ? -2.869 -13.661 0.147 1.00 62.41 170 GLU A O 1
ATOM 1393 N N . ASP A 1 171 ? -4.083 -11.851 -0.356 1.00 68.81 171 ASP A N 1
ATOM 1394 C CA . ASP A 1 171 ? -3.443 -11.621 -1.643 1.00 68.81 171 ASP A CA 1
ATOM 1395 C C . ASP A 1 171 ? -3.427 -10.143 -2.028 1.00 68.81 171 ASP A C 1
ATOM 1397 O O . ASP A 1 171 ? -4.159 -9.607 -2.876 1.00 68.81 171 ASP A O 1
ATOM 1401 N N . ARG A 1 172 ? -2.491 -9.471 -1.366 1.00 76.88 172 ARG A N 1
ATOM 1402 C CA . ARG A 1 172 ? -2.181 -8.065 -1.588 1.00 76.88 172 ARG A CA 1
ATOM 1403 C C . ARG A 1 172 ? -1.766 -7.780 -3.034 1.00 76.88 172 ARG A C 1
ATOM 1405 O O . ARG A 1 172 ? -1.945 -6.649 -3.495 1.00 76.88 172 ARG A O 1
ATOM 1412 N N . ALA A 1 173 ? -1.204 -8.768 -3.731 1.00 79.31 173 ALA A N 1
ATOM 1413 C CA . ALA A 1 173 ? -0.704 -8.614 -5.086 1.00 79.31 173 ALA A CA 1
ATOM 1414 C C . ALA A 1 173 ? -1.868 -8.504 -6.081 1.00 79.31 173 ALA A C 1
ATOM 1416 O O . ALA A 1 173 ? -1.918 -7.513 -6.817 1.00 79.31 173 ALA A O 1
ATOM 1417 N N . LEU A 1 174 ? -2.848 -9.416 -6.019 1.00 81.12 174 LEU A N 1
ATOM 1418 C CA . LEU A 1 174 ? -4.052 -9.352 -6.854 1.00 81.12 174 LEU A CA 1
ATOM 1419 C C . LEU A 1 174 ? -4.855 -8.080 -6.568 1.00 81.12 174 LEU A C 1
ATOM 1421 O O . LEU A 1 174 ? -5.234 -7.353 -7.490 1.00 81.12 174 LEU A O 1
ATOM 1425 N N . TYR A 1 175 ? -5.061 -7.752 -5.288 1.00 81.19 175 TYR A N 1
ATOM 1426 C CA . TYR A 1 175 ? -5.787 -6.538 -4.907 1.00 81.19 175 TYR A CA 1
ATOM 1427 C C . TYR A 1 175 ? -5.115 -5.267 -5.457 1.00 81.19 175 TYR A C 1
ATOM 1429 O O . TYR A 1 175 ? -5.776 -4.376 -6.007 1.00 81.19 175 TYR A O 1
ATOM 1437 N N . GLY A 1 176 ? -3.787 -5.174 -5.327 1.00 79.56 176 GLY A N 1
ATOM 1438 C CA . GLY A 1 176 ? -3.003 -4.056 -5.851 1.00 79.56 176 GLY A CA 1
ATOM 1439 C C . GLY A 1 176 ? -3.076 -3.957 -7.375 1.00 79.56 176 GLY A C 1
ATOM 1440 O O . GLY A 1 176 ? -3.254 -2.866 -7.922 1.00 79.56 176 GLY A O 1
ATOM 1441 N N . ALA A 1 177 ? -3.012 -5.096 -8.057 1.00 84.06 177 ALA A N 1
ATOM 1442 C CA . ALA A 1 177 ? -3.112 -5.193 -9.502 1.00 84.06 177 ALA A CA 1
ATOM 1443 C C . ALA A 1 177 ? -4.478 -4.774 -10.048 1.00 84.06 177 ALA A C 1
ATOM 1445 O O . ALA A 1 177 ? -4.546 -3.949 -10.962 1.00 84.06 177 ALA A O 1
ATOM 1446 N N . GLY A 1 178 ? -5.568 -5.261 -9.452 1.00 83.69 178 GLY A N 1
ATOM 1447 C CA . GLY A 1 178 ? -6.917 -4.874 -9.859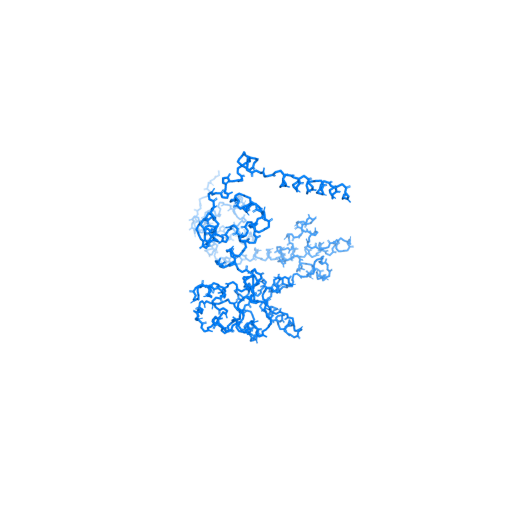 1.00 83.69 178 GLY A CA 1
ATOM 1448 C C . GLY A 1 178 ? -7.162 -3.375 -9.702 1.00 83.69 178 GLY A C 1
ATOM 1449 O O . GLY A 1 178 ? -7.746 -2.746 -10.583 1.00 83.69 178 GLY A O 1
ATOM 1450 N N . ARG A 1 179 ? -6.615 -2.749 -8.652 1.00 85.00 179 ARG A N 1
ATOM 1451 C CA . ARG A 1 179 ? -6.638 -1.283 -8.527 1.00 85.00 179 ARG A CA 1
ATOM 1452 C C . ARG A 1 179 ? -5.825 -0.582 -9.611 1.00 85.00 179 ARG A C 1
ATOM 1454 O O . ARG A 1 179 ? -6.300 0.400 -10.171 1.00 85.00 179 ARG A O 1
ATOM 1461 N N . ARG A 1 180 ? -4.620 -1.067 -9.910 1.00 79.81 180 ARG A N 1
ATOM 1462 C CA . ARG A 1 180 ? -3.723 -0.445 -10.893 1.00 79.81 180 ARG A CA 1
ATOM 1463 C C . ARG A 1 180 ? -4.306 -0.470 -12.308 1.00 79.81 180 ARG A C 1
ATOM 1465 O O . ARG A 1 180 ? -4.252 0.543 -12.995 1.00 79.81 180 ARG A O 1
ATOM 1472 N N . TYR A 1 181 ? -4.869 -1.600 -12.734 1.00 81.62 181 TYR A N 1
ATOM 1473 C CA . TYR A 1 181 ? -5.334 -1.786 -14.114 1.00 81.62 181 TYR A CA 1
ATOM 1474 C C . TYR A 1 181 ? -6.784 -1.352 -14.360 1.00 81.62 181 TYR A C 1
ATOM 1476 O O . TYR A 1 181 ? -7.118 -0.990 -15.489 1.00 81.62 181 TYR A O 1
ATOM 1484 N N . PHE A 1 182 ? -7.629 -1.345 -13.323 1.00 78.94 182 PHE A N 1
ATOM 1485 C CA . PHE A 1 182 ? -9.061 -1.032 -13.436 1.00 78.94 182 PHE A CA 1
ATOM 1486 C C . PHE A 1 182 ? -9.486 0.184 -12.592 1.00 78.94 182 PHE A C 1
ATOM 1488 O O . PHE A 1 182 ? -10.679 0.434 -12.405 1.00 78.94 182 PHE A O 1
ATOM 1495 N N . ARG A 1 183 ? -8.518 0.972 -12.094 1.00 73.56 183 ARG A N 1
ATOM 1496 C CA . ARG A 1 183 ? -8.653 2.115 -11.158 1.00 73.56 183 ARG A CA 1
ATOM 1497 C C . ARG A 1 183 ? -9.108 1.732 -9.745 1.00 73.56 183 ARG A C 1
ATOM 1499 O O . ARG A 1 183 ? -8.608 2.270 -8.759 1.00 73.56 183 ARG A O 1
ATOM 1506 N N . ASN A 1 184 ? -10.047 0.798 -9.619 1.00 76.19 184 ASN A N 1
ATOM 1507 C CA . ASN A 1 184 ? -10.494 0.252 -8.343 1.00 76.19 184 ASN A CA 1
ATOM 1508 C C . ASN A 1 184 ? -10.872 -1.235 -8.475 1.00 76.19 184 ASN A C 1
ATOM 1510 O O . ASN A 1 184 ? -11.168 -1.722 -9.564 1.00 76.19 184 ASN A O 1
ATOM 1514 N N . TRP A 1 185 ? -10.870 -1.953 -7.348 1.00 77.94 185 TRP A N 1
ATOM 1515 C CA . TRP A 1 185 ? -11.131 -3.399 -7.314 1.00 77.94 185 TRP A CA 1
ATOM 1516 C C . TRP A 1 185 ? -12.529 -3.770 -7.833 1.00 77.94 185 TRP A C 1
ATOM 1518 O O . TRP A 1 185 ? -12.712 -4.785 -8.493 1.00 77.94 185 TRP A O 1
ATOM 1528 N N . LYS A 1 186 ? -13.525 -2.910 -7.617 1.00 70.25 186 LYS A N 1
ATOM 1529 C CA . LYS A 1 186 ? -14.902 -3.164 -8.061 1.00 70.25 186 LYS A CA 1
ATOM 1530 C C . LYS A 1 186 ? -15.074 -3.103 -9.562 1.00 70.25 186 LYS A C 1
ATOM 1532 O O . LYS A 1 186 ? -15.890 -3.827 -10.112 1.00 70.25 186 LYS A O 1
ATOM 1537 N N . ASN A 1 187 ? -14.334 -2.224 -10.222 1.00 74.44 187 ASN A N 1
ATOM 1538 C CA . ASN A 1 187 ? -14.295 -2.179 -11.671 1.00 74.44 187 ASN A CA 1
ATOM 1539 C C . ASN A 1 187 ? -13.668 -3.458 -12.220 1.00 74.44 187 ASN A C 1
ATOM 1541 O O . ASN A 1 187 ? -14.192 -3.989 -13.188 1.00 74.44 187 ASN A O 1
ATOM 1545 N N . ALA A 1 188 ? -12.616 -3.981 -11.578 1.00 79.81 188 ALA A N 1
ATOM 1546 C CA . ALA A 1 188 ? -12.029 -5.265 -11.961 1.00 79.81 188 ALA A CA 1
ATOM 1547 C C . ALA A 1 188 ? -13.059 -6.404 -11.849 1.00 79.81 188 ALA A C 1
ATOM 1549 O O . ALA A 1 188 ? -13.252 -7.141 -12.807 1.00 79.81 188 ALA A O 1
ATOM 1550 N N . LEU A 1 189 ? -13.796 -6.480 -10.736 1.00 78.12 189 LEU A N 1
ATOM 1551 C CA . LEU A 1 189 ? -14.874 -7.460 -10.532 1.00 78.12 189 LEU A CA 1
ATOM 1552 C C . LEU A 1 189 ? -16.033 -7.303 -11.537 1.00 78.12 189 LEU A C 1
ATOM 1554 O O . LEU A 1 189 ? -16.545 -8.293 -12.053 1.00 78.12 189 LEU A O 1
ATOM 1558 N N . ARG A 1 190 ? -16.420 -6.061 -11.853 1.00 78.25 190 ARG A N 1
ATOM 1559 C CA . ARG A 1 190 ? -17.467 -5.758 -12.841 1.00 78.25 190 ARG A CA 1
ATOM 1560 C C . ARG A 1 190 ? -17.068 -6.205 -14.245 1.00 78.25 190 ARG A C 1
ATOM 1562 O O . ARG A 1 190 ? -17.867 -6.831 -14.929 1.00 78.25 190 ARG A O 1
ATOM 1569 N N . VAL A 1 191 ? -15.840 -5.888 -14.661 1.00 78.94 191 VAL A N 1
ATOM 1570 C CA . VAL A 1 191 ? -15.294 -6.311 -15.960 1.00 78.94 191 VAL A CA 1
ATOM 1571 C C . VAL A 1 191 ? -15.110 -7.827 -16.001 1.00 78.94 191 VAL A C 1
ATOM 1573 O O . VAL A 1 191 ? -15.320 -8.433 -17.042 1.00 78.94 191 VAL A O 1
ATOM 1576 N N . ALA A 1 192 ? -14.807 -8.458 -14.865 1.00 77.50 192 ALA A N 1
ATOM 1577 C CA . ALA A 1 192 ? -14.773 -9.910 -14.740 1.00 77.50 192 ALA A CA 1
ATOM 1578 C C . ALA A 1 192 ? -16.169 -10.557 -14.786 1.00 77.50 192 ALA A C 1
ATOM 1580 O O . ALA A 1 192 ? -16.265 -11.759 -14.598 1.00 77.50 192 ALA A O 1
ATOM 1581 N N . GLY A 1 193 ? -17.266 -9.818 -14.990 1.00 71.56 193 GLY A N 1
ATOM 1582 C CA . GLY A 1 193 ? -18.612 -10.403 -15.036 1.00 71.56 193 GLY A CA 1
ATOM 1583 C C . GLY A 1 193 ? -19.086 -10.968 -13.692 1.00 71.56 193 GLY A C 1
ATOM 1584 O O . GLY A 1 193 ? -20.046 -11.737 -13.631 1.00 71.56 193 GLY A O 1
ATOM 1585 N N . VAL A 1 194 ? -18.432 -10.596 -12.588 1.00 69.50 194 VAL A N 1
ATOM 1586 C CA . VAL A 1 194 ? -18.898 -10.936 -11.246 1.00 69.50 194 VAL A CA 1
ATOM 1587 C C . VAL A 1 194 ? -20.017 -9.958 -10.901 1.00 69.50 194 VAL A C 1
ATOM 1589 O O . VAL A 1 194 ? -19.767 -8.774 -10.667 1.00 69.50 194 VAL A O 1
ATOM 1592 N N . LYS A 1 195 ? -21.266 -10.440 -10.867 1.00 53.97 195 LYS A N 1
ATOM 1593 C CA . LYS A 1 195 ? -22.377 -9.705 -10.249 1.00 53.97 195 LYS A CA 1
ATOM 1594 C C . LYS A 1 195 ? -22.067 -9.591 -8.757 1.00 53.97 195 LYS A C 1
ATOM 1596 O O . LYS A 1 195 ? -22.265 -10.537 -8.010 1.00 53.97 195 LYS A O 1
ATOM 1601 N N . ILE A 1 196 ? -21.501 -8.460 -8.346 1.00 48.34 196 ILE A N 1
ATOM 1602 C CA . ILE A 1 196 ? -21.207 -8.161 -6.942 1.00 48.34 196 ILE A CA 1
ATOM 1603 C C . ILE A 1 196 ? -22.547 -7.809 -6.275 1.00 48.34 196 ILE A C 1
ATOM 1605 O O . ILE A 1 196 ? -23.113 -6.772 -6.640 1.00 48.34 196 ILE A O 1
ATOM 1609 N N . PRO A 1 197 ? -23.062 -8.585 -5.301 1.00 41.59 197 PRO A N 1
ATOM 1610 C CA . PRO A 1 197 ? -24.080 -8.072 -4.390 1.00 41.59 197 PRO A CA 1
ATOM 1611 C C . PRO A 1 197 ? -23.455 -6.862 -3.700 1.00 41.59 197 PRO A C 1
ATOM 1613 O O . PRO A 1 197 ? -22.352 -6.953 -3.162 1.00 41.59 197 PRO A O 1
ATOM 1616 N N . ILE A 1 198 ? -24.077 -5.698 -3.850 1.00 40.19 198 ILE A N 1
ATOM 1617 C CA . ILE A 1 198 ? -23.475 -4.380 -3.624 1.00 40.19 198 ILE A CA 1
ATOM 1618 C C . ILE A 1 198 ? -22.910 -4.268 -2.196 1.00 40.19 198 ILE A C 1
ATOM 1620 O O . ILE A 1 198 ? -23.592 -3.827 -1.283 1.00 40.19 198 ILE A O 1
ATOM 1624 N N . LEU A 1 199 ? -21.623 -4.575 -2.009 1.00 37.66 199 LEU A N 1
ATOM 1625 C CA . LEU A 1 199 ? -20.895 -4.334 -0.761 1.00 37.66 199 LEU A CA 1
ATOM 1626 C C . LEU A 1 199 ? -19.878 -3.188 -0.972 1.00 37.66 199 LEU A C 1
ATOM 1628 O O . LEU A 1 199 ? -18.765 -3.337 -1.475 1.00 37.66 199 LEU A O 1
ATOM 1632 N N . LYS A 1 200 ? -20.414 -1.995 -0.676 1.00 41.78 200 LYS A N 1
ATOM 1633 C CA . LYS A 1 200 ? -19.928 -0.612 -0.432 1.00 41.78 200 LYS A CA 1
ATOM 1634 C C . LYS A 1 200 ? -18.709 0.044 -1.067 1.00 41.78 200 LYS A C 1
ATOM 1636 O O . LYS A 1 200 ? -17.599 -0.472 -1.101 1.00 41.78 200 LYS A O 1
ATOM 1641 N N . GLY A 1 201 ? -18.932 1.296 -1.525 1.00 39.06 201 GLY A N 1
ATOM 1642 C CA . GLY A 1 201 ? -17.927 2.330 -1.874 1.00 39.06 201 GLY A CA 1
ATOM 1643 C C . GLY A 1 201 ? -17.964 2.848 -3.329 1.00 39.06 201 GLY A C 1
ATOM 1644 O O . GLY A 1 201 ? -17.123 2.450 -4.131 1.00 39.06 201 GLY A O 1
ATOM 1645 N N . GLY A 1 202 ? -18.964 3.649 -3.691 1.00 30.12 202 GLY A N 1
ATOM 1646 C CA . GLY A 1 202 ? -19.118 4.383 -4.960 1.00 30.12 202 GLY A CA 1
ATOM 1647 C C . GLY A 1 202 ? -19.947 5.650 -4.684 1.00 30.12 202 GLY A C 1
ATOM 1648 O O . GLY A 1 202 ? -20.573 5.689 -3.623 1.00 30.12 202 GLY A O 1
ATOM 1649 N N . PRO A 1 203 ? -19.895 6.683 -5.546 1.00 35.50 203 PRO A N 1
ATOM 1650 C CA . PRO A 1 203 ? -20.200 8.073 -5.195 1.00 35.50 203 PRO A CA 1
ATOM 1651 C C . PRO A 1 203 ? -21.622 8.225 -4.652 1.00 35.50 203 PRO A C 1
ATOM 1653 O O . PRO A 1 203 ? -22.519 7.507 -5.087 1.00 35.50 203 PRO A O 1
ATOM 1656 N N . ALA A 1 204 ? -21.762 9.119 -3.668 1.00 43.06 204 ALA A N 1
ATOM 1657 C CA . ALA A 1 204 ? -22.958 9.462 -2.897 1.00 43.06 204 ALA A CA 1
ATOM 1658 C C . ALA A 1 204 ? -24.287 8.955 -3.489 1.00 43.06 204 ALA A C 1
ATOM 1660 O O . ALA A 1 204 ? -25.011 9.683 -4.157 1.00 43.06 204 ALA A O 1
ATOM 1661 N N . ARG A 1 205 ? -24.648 7.705 -3.180 1.00 50.50 205 ARG A N 1
ATOM 1662 C CA . ARG A 1 205 ? -26.062 7.343 -3.117 1.00 50.50 205 ARG A CA 1
ATOM 1663 C C . ARG A 1 205 ? -26.534 7.808 -1.749 1.00 50.50 205 ARG A C 1
ATOM 1665 O O . ARG A 1 205 ? -26.027 7.323 -0.738 1.00 50.50 205 ARG A O 1
ATOM 1672 N N . THR A 1 206 ? -27.414 8.797 -1.741 1.00 60.78 206 THR A N 1
ATOM 1673 C CA . THR A 1 206 ? -27.996 9.408 -0.548 1.00 60.78 206 THR A CA 1
ATOM 1674 C C . THR A 1 206 ? -28.484 8.337 0.424 1.00 60.78 206 THR A C 1
ATOM 1676 O O . THR A 1 206 ? -29.143 7.364 0.050 1.00 60.78 206 THR A O 1
ATOM 1679 N N . TRP A 1 207 ? -28.094 8.489 1.685 1.00 73.00 207 TRP A N 1
ATOM 1680 C CA . TRP A 1 207 ? -28.655 7.697 2.766 1.00 73.00 207 TRP A CA 1
ATOM 1681 C C . TRP A 1 207 ? -30.054 8.228 3.060 1.00 73.00 207 TRP A C 1
ATOM 1683 O O . TRP A 1 207 ? -30.204 9.406 3.379 1.00 73.00 207 TRP A O 1
ATOM 1693 N N . THR A 1 208 ? -31.057 7.363 2.944 1.00 80.94 208 THR A N 1
ATOM 1694 C CA . THR A 1 208 ? -32.425 7.605 3.413 1.00 80.94 208 THR A CA 1
ATOM 1695 C C . THR A 1 208 ? -32.670 6.792 4.682 1.00 80.94 208 THR A C 1
ATOM 1697 O O . THR A 1 208 ? -31.923 5.849 4.969 1.00 80.94 208 THR A O 1
ATOM 1700 N N . LYS A 1 209 ? -33.699 7.155 5.456 1.00 78.44 209 LYS A N 1
ATOM 1701 C CA . LYS A 1 209 ? -34.065 6.431 6.683 1.00 78.44 209 LYS A CA 1
ATOM 1702 C C . LYS A 1 209 ? -34.369 4.957 6.390 1.00 78.44 209 LYS A C 1
ATOM 1704 O O . LYS A 1 209 ? -33.757 4.090 7.009 1.00 78.44 209 LYS A O 1
ATOM 1709 N N . ASP A 1 210 ? -35.179 4.686 5.370 1.00 75.50 210 ASP A N 1
ATOM 1710 C CA . ASP A 1 210 ? -35.579 3.325 4.978 1.00 75.50 210 ASP A CA 1
ATOM 1711 C C . ASP A 1 210 ? -34.386 2.464 4.578 1.00 75.50 210 ASP A C 1
ATOM 1713 O O . ASP A 1 210 ? -34.301 1.286 4.909 1.00 75.50 210 ASP A O 1
ATOM 1717 N N . ARG A 1 211 ? -33.399 3.070 3.914 1.00 77.06 211 ARG A N 1
ATOM 1718 C CA . ARG A 1 211 ? -32.193 2.356 3.506 1.00 77.06 211 ARG A CA 1
ATOM 1719 C C . ARG A 1 211 ? -31.308 1.982 4.687 1.00 77.06 211 ARG A C 1
ATOM 1721 O O . ARG A 1 211 ? -30.689 0.924 4.668 1.00 77.06 211 ARG A O 1
ATOM 1728 N N . VAL A 1 212 ? -31.207 2.853 5.689 1.00 82.94 212 VAL A N 1
ATOM 1729 C CA . VAL A 1 212 ? -30.491 2.527 6.929 1.00 82.94 212 VAL A CA 1
ATOM 1730 C C . VAL A 1 212 ? -31.192 1.373 7.647 1.00 82.94 212 VAL A C 1
ATOM 1732 O O . VAL A 1 212 ? -30.503 0.455 8.077 1.00 82.94 212 VAL A O 1
ATOM 1735 N N . ILE A 1 213 ? -32.528 1.381 7.707 1.00 82.44 213 ILE A N 1
ATOM 1736 C CA . ILE A 1 213 ? -33.328 0.300 8.303 1.00 82.44 213 ILE A CA 1
ATOM 1737 C C . ILE A 1 213 ? -33.118 -1.020 7.550 1.00 82.44 213 ILE A C 1
ATOM 1739 O O . ILE A 1 213 ? -32.739 -2.015 8.161 1.00 82.44 213 ILE A O 1
ATOM 1743 N N . ALA A 1 214 ? -33.264 -1.020 6.222 1.00 74.19 214 ALA A N 1
ATOM 1744 C CA . ALA A 1 214 ? -33.073 -2.211 5.391 1.00 74.19 214 ALA A CA 1
ATOM 1745 C C . ALA A 1 214 ? -31.675 -2.826 5.568 1.00 74.19 214 ALA A C 1
ATOM 1747 O O . ALA A 1 214 ? -31.517 -4.039 5.646 1.00 74.19 214 ALA A O 1
ATOM 1748 N N . GLU A 1 215 ? -30.647 -1.986 5.685 1.00 79.25 215 GLU A N 1
ATOM 1749 C CA . GLU A 1 215 ? -29.272 -2.439 5.877 1.00 79.25 215 GLU A CA 1
ATOM 1750 C C . GLU A 1 215 ? -29.013 -2.984 7.297 1.00 79.25 215 GLU A C 1
ATOM 1752 O O . GLU A 1 215 ? -28.189 -3.881 7.476 1.00 79.25 215 GLU A O 1
ATOM 1757 N N . ILE A 1 216 ? -29.701 -2.452 8.314 1.00 82.94 216 ILE A N 1
ATOM 1758 C CA . ILE A 1 216 ? -29.660 -2.983 9.684 1.00 82.94 216 ILE A CA 1
ATOM 1759 C C . ILE A 1 216 ? -30.335 -4.358 9.737 1.00 82.94 216 ILE A C 1
ATOM 1761 O O . ILE A 1 216 ? -29.748 -5.289 10.289 1.00 82.94 216 ILE A O 1
ATOM 1765 N N . LEU A 1 217 ? -31.518 -4.495 9.132 1.00 79.12 217 LEU A N 1
ATOM 1766 C CA . LEU A 1 217 ? -32.261 -5.755 9.063 1.00 79.12 217 LEU A CA 1
ATOM 1767 C C . LEU A 1 217 ? -31.480 -6.832 8.308 1.00 79.12 217 LEU A C 1
ATOM 1769 O O . LEU A 1 217 ? -31.275 -7.913 8.848 1.00 79.12 217 LEU A O 1
ATOM 1773 N N . LEU A 1 218 ? -30.917 -6.499 7.143 1.00 78.50 218 LEU A N 1
ATOM 1774 C CA . LEU A 1 218 ? -30.079 -7.416 6.365 1.00 78.50 218 LEU A CA 1
ATOM 1775 C C . LEU A 1 218 ? -28.889 -7.950 7.178 1.00 78.50 218 LEU A C 1
ATOM 1777 O O . LEU A 1 218 ? -28.541 -9.125 7.100 1.00 78.50 218 LEU A O 1
ATOM 1781 N N . ARG A 1 219 ? -28.244 -7.093 7.980 1.00 83.25 219 ARG A N 1
ATOM 1782 C CA . ARG A 1 219 ? -27.157 -7.531 8.869 1.00 83.25 219 ARG A CA 1
ATOM 1783 C C . ARG A 1 219 ? -27.658 -8.430 9.998 1.00 83.25 219 ARG A C 1
ATOM 1785 O O . ARG A 1 219 ? -26.916 -9.317 10.404 1.00 83.25 219 ARG A O 1
ATOM 1792 N N . SER A 1 220 ? -28.869 -8.189 10.496 1.00 77.88 220 SER A N 1
ATOM 1793 C CA . SER A 1 220 ? -29.509 -9.035 11.506 1.00 77.88 220 SER A CA 1
ATOM 1794 C C . SER A 1 220 ? -29.825 -10.425 10.954 1.00 77.88 220 SER A C 1
ATOM 1796 O O . SER A 1 220 ? -29.528 -11.409 11.618 1.00 77.88 220 SER A O 1
ATOM 1798 N N . GLU A 1 221 ? -30.373 -10.506 9.739 1.00 72.56 221 GLU A N 1
ATOM 1799 C CA . GLU A 1 221 ? -30.672 -11.768 9.042 1.00 72.56 221 GLU A CA 1
ATOM 1800 C C . GLU A 1 221 ? -29.411 -12.590 8.760 1.00 72.56 221 GLU A C 1
ATOM 1802 O O . GLU A 1 221 ? -29.426 -13.811 8.841 1.00 72.56 221 GLU A O 1
ATOM 1807 N N . GLN A 1 222 ? -28.295 -11.921 8.466 1.00 71.12 222 GLN A N 1
ATOM 1808 C CA . GLN A 1 222 ? -26.992 -12.560 8.251 1.00 71.12 222 GLN A CA 1
ATOM 1809 C C . GLN A 1 222 ? -26.261 -12.921 9.556 1.00 71.12 222 GLN A C 1
ATOM 1811 O O . GLN A 1 222 ? -25.075 -13.247 9.511 1.00 71.12 222 GLN A O 1
ATOM 1816 N N . GLU A 1 223 ? -26.921 -12.780 10.711 1.00 75.00 223 GLU A N 1
ATOM 1817 C CA . GLU A 1 223 ? -26.355 -12.994 12.052 1.00 75.00 223 GLU A CA 1
ATOM 1818 C C . GLU A 1 223 ? -25.054 -12.206 12.306 1.00 75.00 223 GLU A C 1
ATOM 1820 O O . GLU A 1 223 ? -24.223 -12.540 13.156 1.00 75.00 223 GLU A O 1
ATOM 1825 N N . LEU A 1 224 ? -24.858 -11.105 11.575 1.00 74.50 224 LEU A N 1
ATOM 1826 C CA . LEU A 1 224 ? -23.688 -10.259 11.727 1.00 74.50 224 LEU A CA 1
ATOM 1827 C C . LEU A 1 224 ? -23.839 -9.389 12.968 1.00 74.50 224 LEU A C 1
ATOM 1829 O O . LEU A 1 224 ? -24.891 -8.825 13.267 1.00 74.50 224 LEU A O 1
ATOM 1833 N N . ALA A 1 225 ? -22.725 -9.180 13.661 1.00 77.62 225 ALA A N 1
ATOM 1834 C CA . ALA A 1 225 ? -22.696 -8.349 14.850 1.00 77.62 225 ALA A CA 1
ATOM 1835 C C . ALA A 1 225 ? -23.242 -6.925 14.579 1.00 77.62 225 ALA A C 1
ATOM 1837 O O . ALA A 1 225 ? -22.694 -6.168 13.766 1.00 77.62 225 ALA A O 1
ATOM 1838 N N . LEU A 1 226 ? -24.296 -6.552 15.319 1.00 82.50 226 LEU A N 1
ATOM 1839 C CA . LEU A 1 226 ? -24.952 -5.233 15.281 1.00 82.50 226 LEU A CA 1
ATOM 1840 C C . LEU A 1 226 ? -24.447 -4.257 16.360 1.00 82.50 226 LEU A C 1
ATOM 1842 O O . LEU A 1 226 ? -24.875 -3.101 16.423 1.00 82.50 226 LEU A O 1
ATOM 1846 N N . ASN A 1 227 ? -23.520 -4.694 17.219 1.00 82.19 227 ASN A N 1
ATOM 1847 C CA . ASN A 1 227 ? -22.921 -3.808 18.214 1.00 82.19 227 ASN A CA 1
ATOM 1848 C C . ASN A 1 227 ? -22.083 -2.716 17.527 1.00 82.19 227 ASN A C 1
ATOM 1850 O O . ASN A 1 227 ? -21.344 -2.994 16.581 1.00 82.19 227 ASN A O 1
ATOM 1854 N N . VAL A 1 228 ? -22.158 -1.487 18.052 1.00 80.81 228 VAL A N 1
ATOM 1855 C CA . VAL A 1 228 ? -21.507 -0.293 17.473 1.00 80.81 228 VAL A CA 1
ATOM 1856 C C . VAL A 1 228 ? -20.034 -0.544 17.147 1.00 80.81 228 VAL A C 1
ATOM 1858 O O . VAL A 1 228 ? -19.572 -0.165 16.075 1.00 80.81 228 VAL A O 1
ATOM 1861 N N . GLY A 1 229 ? -19.295 -1.208 18.040 1.00 74.25 229 GLY A N 1
ATOM 1862 C CA . GLY A 1 229 ? -17.867 -1.474 17.861 1.00 74.25 229 GLY A CA 1
ATOM 1863 C C . GLY A 1 229 ? -17.549 -2.351 16.647 1.00 74.25 229 GLY A C 1
ATOM 1864 O O . GLY A 1 229 ? -16.635 -2.030 15.889 1.00 74.25 229 GLY A O 1
ATOM 1865 N N . ALA A 1 230 ? -18.312 -3.426 16.433 1.00 73.50 230 ALA A N 1
ATOM 1866 C CA . ALA A 1 230 ? -18.166 -4.291 15.262 1.00 73.50 230 ALA A CA 1
ATOM 1867 C C . ALA A 1 230 ? -18.581 -3.564 13.974 1.00 73.50 230 ALA A C 1
ATOM 1869 O O . ALA A 1 230 ? -17.803 -3.484 13.025 1.00 73.50 230 ALA A O 1
ATOM 1870 N N . VAL A 1 231 ? -19.754 -2.921 13.974 1.00 76.94 231 VAL A N 1
ATOM 1871 C CA . VAL A 1 231 ? -20.269 -2.211 12.789 1.00 76.94 231 VAL A CA 1
ATOM 1872 C C . VAL A 1 231 ? -19.378 -1.025 12.409 1.00 76.94 231 VAL A C 1
ATOM 1874 O O . VAL A 1 231 ? -19.247 -0.711 11.235 1.00 76.94 231 VAL A O 1
ATOM 1877 N N . THR A 1 232 ? -18.703 -0.382 13.362 1.00 76.06 232 THR A N 1
ATOM 1878 C CA . THR A 1 232 ? -17.769 0.717 13.064 1.00 76.06 232 THR A CA 1
ATOM 1879 C C . THR A 1 232 ? -16.531 0.220 12.317 1.00 76.06 232 THR A C 1
ATOM 1881 O O . THR A 1 232 ? -16.088 0.875 11.374 1.00 76.06 232 THR A O 1
ATOM 1884 N N . LYS A 1 233 ? -15.997 -0.949 12.696 1.00 68.06 233 LYS A N 1
ATOM 1885 C CA . LYS A 1 233 ? -14.837 -1.567 12.033 1.00 68.06 233 LYS A CA 1
ATOM 1886 C C . LYS A 1 233 ? -15.178 -2.054 10.627 1.00 68.06 233 LYS A C 1
ATOM 1888 O O . LYS A 1 233 ? -14.408 -1.824 9.698 1.00 68.06 233 LYS A O 1
ATOM 1893 N N . ASP A 1 234 ? -16.350 -2.662 10.476 1.00 67.38 234 ASP A N 1
ATOM 1894 C CA . ASP A 1 234 ? -16.746 -3.303 9.222 1.00 67.38 234 ASP A CA 1
ATOM 1895 C C . ASP A 1 234 ? -17.485 -2.342 8.276 1.00 67.38 234 ASP A C 1
ATOM 1897 O O . ASP A 1 234 ? -17.495 -2.531 7.058 1.00 67.38 234 ASP A O 1
ATOM 1901 N N . TYR A 1 235 ? -18.139 -1.309 8.825 1.00 71.69 235 TYR A N 1
ATOM 1902 C CA . TYR A 1 235 ? -19.181 -0.563 8.122 1.00 71.69 235 TYR A CA 1
ATOM 1903 C C . TYR A 1 235 ? -19.455 0.861 8.634 1.00 71.69 235 TYR A C 1
ATOM 1905 O O . TYR A 1 235 ? -20.603 1.312 8.678 1.00 71.69 235 TYR A O 1
ATOM 1913 N N . SER A 1 236 ? -18.394 1.614 8.924 1.00 77.44 236 SER A N 1
ATOM 1914 C CA . SER A 1 236 ? -18.439 2.989 9.458 1.00 77.44 236 SER A CA 1
ATOM 1915 C C . SER A 1 236 ? -19.438 3.939 8.775 1.00 77.44 236 SER A C 1
ATOM 1917 O O . SER A 1 236 ? -20.131 4.697 9.443 1.00 77.44 236 SER A O 1
ATOM 1919 N N . SER A 1 237 ? -19.586 3.867 7.450 1.00 79.50 237 SER A N 1
ATOM 1920 C CA . SER A 1 237 ? -20.532 4.713 6.701 1.00 79.50 237 SER A CA 1
ATOM 1921 C C . SER A 1 237 ? -22.008 4.481 7.045 1.00 79.50 237 SER A C 1
ATOM 1923 O O . SER A 1 237 ? -22.797 5.409 6.907 1.00 79.50 237 SER A O 1
ATOM 1925 N N . LEU A 1 238 ? -22.389 3.274 7.486 1.00 82.12 238 LEU A N 1
ATOM 1926 C CA . LEU A 1 238 ? -23.750 3.009 7.970 1.00 82.12 238 LEU A CA 1
ATOM 1927 C C . LEU A 1 238 ? -23.970 3.679 9.332 1.00 82.12 238 LEU A C 1
ATOM 1929 O O . LEU A 1 238 ? -25.012 4.287 9.546 1.00 82.12 238 LEU A O 1
ATOM 1933 N N . ILE A 1 239 ? -22.965 3.634 10.214 1.00 84.88 239 ILE A N 1
ATOM 1934 C CA . ILE A 1 239 ? -23.003 4.300 11.525 1.00 84.88 239 ILE A CA 1
ATOM 1935 C C . ILE A 1 239 ? -23.137 5.811 11.346 1.00 84.88 239 ILE A C 1
ATOM 1937 O O . ILE A 1 239 ? -24.019 6.421 11.941 1.00 84.88 239 ILE A O 1
ATOM 1941 N N . SER A 1 240 ? -22.324 6.420 10.478 1.00 81.06 240 SER A N 1
ATOM 1942 C CA . SER A 1 240 ? -22.411 7.858 10.200 1.00 81.06 240 SER A CA 1
ATOM 1943 C C . SER A 1 240 ? -23.778 8.261 9.640 1.00 81.06 240 SER A C 1
ATOM 1945 O O . SER A 1 240 ? -24.325 9.287 10.039 1.00 81.06 240 SER A O 1
ATOM 1947 N N . ALA A 1 241 ? -24.354 7.450 8.749 1.00 83.81 241 ALA A N 1
ATOM 1948 C CA . ALA A 1 241 ? -25.684 7.689 8.196 1.00 83.81 241 ALA A CA 1
ATOM 1949 C C . ALA A 1 241 ? -26.789 7.561 9.250 1.00 83.81 241 ALA A C 1
ATOM 1951 O O . ALA A 1 241 ? -27.646 8.435 9.353 1.00 83.81 241 ALA A O 1
ATOM 1952 N N . ALA A 1 242 ? -26.738 6.506 10.062 1.00 87.00 242 ALA A N 1
ATOM 1953 C CA . ALA A 1 242 ? -27.675 6.271 11.150 1.00 87.00 242 ALA A CA 1
ATOM 1954 C C . ALA A 1 242 ? -27.632 7.397 12.190 1.00 87.00 242 ALA A C 1
ATOM 1956 O O . ALA A 1 242 ? -28.674 7.930 12.559 1.00 87.00 242 ALA A O 1
ATOM 1957 N N . CYS A 1 243 ? -26.437 7.832 12.599 1.00 87.38 243 CYS A N 1
ATOM 1958 C CA . CYS A 1 243 ? -26.288 8.972 13.500 1.00 87.38 243 CYS A CA 1
ATOM 1959 C C . CYS A 1 243 ? -26.813 10.271 12.874 1.00 87.38 243 CYS A C 1
ATOM 1961 O O . CYS A 1 243 ? -27.473 11.043 13.557 1.00 87.38 243 CYS A O 1
ATOM 1963 N N . LYS A 1 244 ? -26.595 10.504 11.574 1.00 83.06 244 LYS A N 1
ATOM 1964 C CA . LYS A 1 244 ? -27.095 11.711 10.899 1.00 83.06 244 LYS A CA 1
ATOM 1965 C C . LYS A 1 244 ? -28.624 11.732 10.756 1.00 83.06 244 LYS A C 1
ATOM 1967 O O . LYS A 1 244 ? -29.223 12.789 10.894 1.00 83.06 244 LYS A O 1
ATOM 1972 N N . LEU A 1 245 ? -29.250 10.591 10.459 1.00 85.94 245 LEU A N 1
ATOM 1973 C CA . LEU A 1 245 ? -30.682 10.511 10.129 1.00 85.94 245 LEU A CA 1
ATOM 1974 C C . LEU A 1 245 ? -31.589 10.203 11.329 1.00 85.94 245 LEU A C 1
ATOM 1976 O O . LEU A 1 245 ? -32.744 10.625 11.339 1.00 85.94 245 LEU A O 1
ATOM 1980 N N . PHE A 1 246 ? -31.080 9.472 12.324 1.00 84.25 246 PHE A N 1
ATOM 1981 C CA . PHE A 1 246 ? -31.818 9.045 13.522 1.00 84.25 246 PHE A CA 1
ATOM 1982 C C . PHE A 1 246 ? -31.231 9.629 14.818 1.00 84.25 246 PHE A C 1
ATOM 1984 O O . PHE A 1 246 ? -31.736 9.371 15.910 1.00 84.25 246 PHE A O 1
ATOM 1991 N N . GLY A 1 247 ? -30.150 10.408 14.728 1.00 83.75 247 GLY A N 1
ATOM 1992 C CA . GLY A 1 247 ? -29.441 11.014 15.858 1.00 83.75 247 GLY A CA 1
ATOM 1993 C C . GLY A 1 247 ? -28.387 10.095 16.480 1.00 83.75 247 GLY A C 1
ATOM 1994 O O . GLY A 1 247 ? -27.283 10.534 16.789 1.00 83.75 247 GLY A O 1
ATOM 1995 N N . ASN A 1 248 ? -28.684 8.803 16.642 1.00 87.25 248 ASN A N 1
ATOM 1996 C CA . ASN A 1 248 ? -27.707 7.815 17.101 1.00 87.25 248 ASN A CA 1
ATOM 1997 C C . ASN A 1 248 ? -28.021 6.400 16.589 1.00 87.25 248 ASN A C 1
ATOM 1999 O O . ASN A 1 248 ? -29.119 6.116 16.113 1.00 87.25 248 ASN A O 1
ATOM 2003 N N . TRP A 1 249 ? -27.041 5.501 16.718 1.00 87.31 249 TRP A N 1
ATOM 2004 C CA . TRP A 1 249 ? -27.165 4.104 16.291 1.00 87.31 249 TRP A CA 1
ATOM 2005 C C . TRP A 1 249 ? -28.281 3.336 17.007 1.00 87.31 249 TRP A C 1
ATOM 2007 O O . TRP A 1 249 ? -28.971 2.540 16.379 1.00 87.31 249 TRP A O 1
ATOM 2017 N N . GLY A 1 250 ? -28.487 3.594 18.301 1.00 85.38 250 GLY A N 1
ATOM 2018 C CA . GLY A 1 250 ? -29.530 2.929 19.081 1.00 85.38 250 GLY A CA 1
ATOM 2019 C C . GLY A 1 250 ? -30.927 3.228 18.549 1.00 85.38 250 GLY A C 1
ATOM 2020 O O . GLY A 1 250 ? -31.684 2.304 18.283 1.00 85.38 250 GLY A O 1
ATOM 2021 N N . LYS A 1 251 ? -31.211 4.503 18.269 1.00 85.81 251 LYS A N 1
ATOM 2022 C CA . LYS A 1 251 ? -32.473 4.945 17.662 1.00 85.81 251 LYS A CA 1
ATOM 2023 C C . LYS A 1 251 ? -32.699 4.346 16.276 1.00 85.81 251 LYS A C 1
ATOM 2025 O O . LYS A 1 251 ? -33.829 4.016 15.938 1.00 85.81 251 LYS A O 1
ATOM 2030 N N . ALA A 1 252 ? -31.644 4.188 15.475 1.00 88.75 252 ALA A N 1
ATOM 2031 C CA . ALA A 1 252 ? -31.748 3.539 14.167 1.00 88.75 252 ALA A CA 1
ATOM 2032 C C . ALA A 1 252 ? -32.083 2.039 14.289 1.00 88.75 252 ALA A C 1
ATOM 2034 O O . ALA A 1 252 ? -32.909 1.534 13.533 1.00 88.75 252 ALA A O 1
ATOM 2035 N N . ILE A 1 253 ? -31.491 1.343 15.267 1.00 87.88 253 ILE A N 1
ATOM 2036 C CA . ILE A 1 253 ? -31.812 -0.059 15.582 1.00 87.88 253 ILE A CA 1
ATOM 2037 C C . ILE A 1 253 ? -33.253 -0.193 16.089 1.00 87.88 253 ILE A C 1
ATOM 2039 O O . ILE A 1 253 ? -33.984 -1.054 15.609 1.00 87.88 253 ILE A O 1
ATOM 2043 N N . GLU A 1 254 ? -33.679 0.681 17.000 1.00 88.56 254 GLU A N 1
ATOM 2044 C CA . GLU A 1 254 ? -35.053 0.705 17.521 1.00 88.56 254 GLU A CA 1
ATOM 2045 C C . GLU A 1 254 ? -36.069 0.993 16.409 1.00 88.56 254 GLU A C 1
ATOM 2047 O O . GLU A 1 254 ? -37.091 0.320 16.317 1.00 88.56 254 GLU A O 1
ATOM 2052 N N . SER A 1 255 ? -35.746 1.916 15.498 1.00 85.88 255 SER A N 1
ATOM 2053 C CA . SER A 1 255 ? -36.563 2.202 14.307 1.00 85.88 255 SER A CA 1
ATOM 2054 C C . SER A 1 255 ? -36.609 1.033 13.317 1.00 85.88 255 SER A C 1
ATOM 2056 O O . SER A 1 255 ? -37.479 1.002 12.456 1.00 85.88 255 SER A O 1
ATOM 2058 N N . SER A 1 256 ? -35.686 0.074 13.435 1.00 84.50 256 SER A N 1
ATOM 2059 C CA . SER A 1 256 ? -35.688 -1.176 12.667 1.00 84.50 256 SER A CA 1
ATOM 2060 C C . SER A 1 256 ? -36.461 -2.297 13.381 1.00 84.50 256 SER A C 1
ATOM 2062 O O . SER A 1 256 ? -36.384 -3.445 12.963 1.00 84.50 256 SER A O 1
ATOM 2064 N N . GLY A 1 257 ? -37.161 -2.003 14.485 1.00 82.94 257 GLY A N 1
ATOM 2065 C CA . GLY A 1 257 ? -37.923 -2.989 15.263 1.00 82.94 257 GLY A CA 1
ATOM 2066 C C . GLY A 1 257 ? -37.071 -3.883 16.174 1.00 82.94 257 GLY A C 1
ATOM 2067 O O . GLY A 1 257 ? -37.592 -4.800 16.805 1.00 82.94 257 GLY A O 1
ATOM 2068 N N . LEU A 1 258 ? -35.765 -3.623 16.280 1.00 84.69 258 LEU A N 1
ATOM 2069 C CA . LEU A 1 258 ? -34.838 -4.424 17.076 1.00 84.69 258 LEU A CA 1
ATOM 2070 C C . LEU A 1 258 ? -34.620 -3.812 18.468 1.00 84.69 258 LEU A C 1
ATOM 2072 O O . LEU A 1 258 ? -34.516 -2.596 18.640 1.00 84.69 258 LEU A O 1
ATOM 2076 N N . ARG A 1 259 ? -34.484 -4.662 19.494 1.00 83.06 259 ARG A N 1
ATOM 2077 C CA . ARG A 1 259 ? -34.222 -4.215 20.873 1.00 83.06 259 ARG A CA 1
ATOM 2078 C C . ARG A 1 259 ? -32.743 -3.876 21.073 1.00 83.06 259 ARG A C 1
ATOM 2080 O O . ARG A 1 259 ? -31.921 -4.757 21.324 1.00 83.06 259 ARG A O 1
ATOM 2087 N N . TYR A 1 260 ? -32.404 -2.586 21.040 1.00 79.81 260 TYR A N 1
ATOM 2088 C CA . TYR A 1 260 ? -31.014 -2.124 21.153 1.00 79.81 260 TYR A CA 1
ATOM 2089 C C . TYR A 1 260 ? -30.313 -2.520 22.467 1.00 79.81 260 TYR A C 1
ATOM 2091 O O . TYR A 1 260 ? -29.103 -2.764 22.470 1.00 79.81 260 TYR A O 1
ATOM 2099 N N . ASP A 1 261 ? -31.050 -2.641 23.578 1.00 73.19 261 ASP A N 1
ATOM 2100 C CA . ASP A 1 261 ? -30.470 -3.009 24.880 1.00 73.19 261 ASP A CA 1
ATOM 2101 C C . ASP A 1 261 ? -29.856 -4.420 24.888 1.00 73.19 261 ASP A C 1
ATOM 2103 O O . ASP A 1 261 ? -28.859 -4.639 25.570 1.00 73.19 261 ASP A O 1
ATOM 2107 N N . GLY A 1 262 ? -30.386 -5.342 24.075 1.00 74.06 262 GLY A N 1
ATOM 2108 C CA . GLY A 1 262 ? -29.826 -6.688 23.897 1.00 74.06 262 GLY A CA 1
ATOM 2109 C C . GLY A 1 262 ? -28.627 -6.745 22.942 1.00 74.06 262 GLY A C 1
ATOM 2110 O O . GLY A 1 262 ? -27.885 -7.720 22.941 1.00 74.06 262 GLY A O 1
ATOM 2111 N N . ILE A 1 263 ? -28.412 -5.696 22.141 1.00 77.19 263 ILE A N 1
ATOM 2112 C CA . ILE A 1 263 ? -27.383 -5.649 21.088 1.00 77.19 263 ILE A CA 1
ATOM 2113 C C . ILE A 1 263 ? -26.107 -4.937 21.567 1.00 77.19 263 ILE A C 1
ATOM 2115 O O . ILE A 1 263 ? -24.995 -5.216 21.102 1.00 77.19 263 ILE A O 1
ATOM 2119 N N . ARG A 1 264 ? -26.233 -3.978 22.489 1.00 71.31 264 ARG A N 1
ATOM 2120 C CA . ARG A 1 264 ? -25.091 -3.203 22.989 1.00 71.31 264 ARG A CA 1
ATOM 2121 C C . ARG A 1 264 ? -24.254 -4.002 23.994 1.00 71.31 264 ARG A C 1
ATOM 2123 O O . ARG A 1 264 ? -24.767 -4.550 24.959 1.00 71.31 264 ARG A O 1
ATOM 2130 N N . LYS A 1 265 ? -22.926 -3.987 23.820 1.00 65.06 265 LYS A N 1
ATOM 2131 C CA . LYS A 1 265 ? -21.983 -4.620 24.768 1.00 65.06 265 LYS A CA 1
ATOM 2132 C C . LYS A 1 265 ? -21.862 -3.864 26.094 1.00 65.06 265 LYS A C 1
ATOM 2134 O O . LYS A 1 265 ? -21.636 -4.471 27.132 1.00 65.06 265 LYS A O 1
ATOM 2139 N N . VAL A 1 266 ? -21.995 -2.538 26.059 1.00 60.12 266 VAL A N 1
ATOM 2140 C CA . VAL A 1 266 ? -21.917 -1.681 27.248 1.00 60.12 266 VAL A CA 1
ATOM 2141 C C . VAL A 1 266 ? -23.335 -1.278 27.636 1.00 60.12 266 VAL A C 1
ATOM 2143 O O . VAL A 1 266 ? -24.008 -0.567 26.887 1.00 60.12 266 VAL A O 1
ATOM 2146 N N . LYS A 1 267 ? -23.799 -1.738 28.803 1.00 61.41 267 LYS A N 1
ATOM 2147 C CA . LYS A 1 267 ? -25.090 -1.327 29.374 1.00 61.41 267 LYS A CA 1
ATOM 2148 C C . LYS A 1 267 ? -25.029 0.178 29.651 1.00 61.41 267 LYS A C 1
ATOM 2150 O O . LYS A 1 267 ? -24.182 0.610 30.427 1.00 61.41 267 LYS A O 1
ATOM 2155 N N . SER A 1 268 ? -25.900 0.983 29.034 1.00 67.06 268 SER A N 1
ATOM 2156 C CA . SER A 1 268 ? -25.905 2.419 29.334 1.00 67.06 268 SER A CA 1
ATOM 2157 C C . SER A 1 268 ? -26.416 2.671 30.741 1.00 67.06 268 SER A C 1
ATOM 2159 O O . SER A 1 268 ? -27.336 2.004 31.243 1.00 67.06 268 SER A O 1
ATOM 2161 N N . TRP A 1 269 ? -25.830 3.704 31.327 1.00 79.06 269 TRP A N 1
ATOM 2162 C CA . TRP A 1 269 ? -26.395 4.407 32.452 1.00 79.06 269 TRP A CA 1
ATOM 2163 C C . TRP A 1 269 ? -27.683 5.110 32.021 1.00 79.06 269 TRP A C 1
ATOM 2165 O O . TRP A 1 269 ? -27.846 5.517 30.871 1.00 79.06 269 TRP A O 1
ATOM 2175 N N . THR A 1 270 ? -28.634 5.153 32.940 1.00 82.88 270 THR A N 1
ATOM 2176 C CA . THR A 1 270 ? -29.849 5.963 32.856 1.00 82.88 270 THR A CA 1
ATOM 2177 C C . THR A 1 270 ? -29.950 6.730 34.172 1.00 82.88 270 THR A C 1
ATOM 2179 O O . THR A 1 270 ? -29.403 6.239 35.167 1.00 82.88 270 THR A O 1
ATOM 2182 N N . PRO A 1 271 ? -30.673 7.863 34.243 1.00 83.50 271 PRO A N 1
ATOM 2183 C CA . PRO A 1 271 ? -30.826 8.608 35.495 1.00 83.50 271 PRO A CA 1
ATOM 2184 C C . PRO A 1 271 ? -31.279 7.712 36.661 1.00 83.50 271 PRO A C 1
ATOM 2186 O O . PRO A 1 271 ? -30.687 7.721 37.737 1.00 83.50 271 PRO A O 1
ATOM 2189 N N . ARG A 1 272 ? -32.239 6.810 36.404 1.00 84.94 272 ARG A N 1
ATOM 2190 C CA . ARG A 1 272 ? -32.719 5.816 37.383 1.00 84.94 272 ARG A CA 1
ATOM 2191 C C . ARG A 1 272 ? -31.638 4.826 37.834 1.00 84.94 272 ARG A C 1
ATOM 2193 O O . ARG A 1 272 ? -31.600 4.469 39.008 1.00 84.94 272 ARG A O 1
ATOM 2200 N N . LYS A 1 273 ? -30.775 4.354 36.924 1.00 85.25 273 LYS A N 1
ATOM 2201 C CA . LYS A 1 273 ? -29.668 3.442 37.272 1.00 85.25 273 LYS A CA 1
ATOM 2202 C C . LYS A 1 273 ? -28.592 4.151 38.087 1.00 85.25 273 LYS A C 1
ATOM 2204 O O . LYS A 1 273 ? -28.082 3.550 39.022 1.00 85.25 273 LYS A O 1
ATOM 2209 N N . VAL A 1 274 ? -28.282 5.404 37.754 1.00 88.69 274 VAL A N 1
ATOM 2210 C CA . VAL A 1 274 ? -27.337 6.228 38.519 1.00 88.69 274 VAL A CA 1
ATOM 2211 C C . VAL A 1 274 ? -27.841 6.399 39.953 1.00 88.69 274 VAL A C 1
ATOM 2213 O O . VAL A 1 274 ? -27.121 6.033 40.875 1.00 88.69 274 VAL A O 1
ATOM 2216 N N . ILE A 1 275 ? -29.101 6.814 40.137 1.00 90.56 275 ILE A N 1
ATOM 2217 C CA . ILE A 1 275 ? -29.720 6.953 41.468 1.00 90.56 275 ILE A CA 1
ATOM 2218 C C . ILE A 1 275 ? -29.677 5.634 42.248 1.00 90.56 275 ILE A C 1
ATOM 2220 O O . ILE A 1 275 ? -29.265 5.601 43.406 1.00 90.56 275 ILE A O 1
ATOM 2224 N N . ARG A 1 276 ? -30.065 4.519 41.614 1.00 89.75 276 ARG A N 1
ATOM 2225 C CA . ARG A 1 276 ? -30.022 3.196 42.256 1.00 89.75 276 ARG A CA 1
ATOM 2226 C C . ARG A 1 276 ? -28.606 2.842 42.708 1.00 89.75 276 ARG A C 1
ATOM 2228 O O . ARG A 1 276 ? -28.415 2.475 43.857 1.00 89.75 276 ARG A O 1
ATOM 2235 N N . SER A 1 277 ? -27.615 3.013 41.835 1.00 87.69 277 SER A N 1
ATOM 2236 C CA . SER A 1 277 ? -26.222 2.708 42.159 1.00 87.69 277 SER A CA 1
ATOM 2237 C C . SER A 1 277 ? -25.636 3.614 43.241 1.00 87.69 277 SER A C 1
ATOM 2239 O O . SER A 1 277 ? -24.808 3.143 44.013 1.00 87.69 277 SER A O 1
ATOM 2241 N N . ILE A 1 278 ? -26.056 4.880 43.330 1.00 89.56 278 ILE A N 1
ATOM 2242 C CA . ILE A 1 278 ? -25.664 5.780 44.424 1.00 89.56 278 ILE A CA 1
ATOM 2243 C C . ILE A 1 278 ? -26.264 5.302 45.756 1.00 89.56 278 ILE A C 1
ATOM 2245 O O . ILE A 1 278 ? -25.536 5.195 46.740 1.00 89.56 278 ILE A O 1
ATOM 2249 N N . ARG A 1 279 ? -27.547 4.921 45.782 1.00 87.88 279 ARG A N 1
ATOM 2250 C CA . ARG A 1 279 ? -28.187 4.339 46.978 1.00 87.88 279 ARG A CA 1
ATOM 2251 C C . ARG A 1 279 ? -27.549 3.015 47.402 1.00 87.88 279 ARG A C 1
ATOM 2253 O O . ARG A 1 279 ? -27.384 2.759 48.589 1.00 87.88 279 ARG A O 1
ATOM 2260 N N . ASP A 1 280 ? -27.157 2.178 46.445 1.00 85.12 280 ASP A N 1
ATOM 2261 C CA . ASP A 1 280 ? -26.465 0.918 46.736 1.00 85.12 280 ASP A CA 1
ATOM 2262 C C . ASP A 1 280 ? -25.073 1.167 47.342 1.00 85.12 280 ASP A C 1
ATOM 2264 O O . ASP A 1 280 ? -24.641 0.433 48.234 1.00 85.12 280 ASP A O 1
ATOM 2268 N N . LEU A 1 281 ? -24.371 2.214 46.888 1.00 84.50 281 LEU A N 1
ATOM 2269 C CA . LEU A 1 281 ? -23.095 2.641 47.468 1.00 84.50 281 LEU A CA 1
ATOM 2270 C C . LEU A 1 281 ? -23.257 3.122 48.914 1.00 84.50 281 LEU A C 1
ATOM 2272 O O . LEU A 1 281 ? -22.459 2.726 49.764 1.00 84.50 281 LEU A O 1
ATOM 2276 N N . GLU A 1 282 ? -24.293 3.915 49.189 1.00 80.75 282 GLU A N 1
ATOM 2277 C CA . GLU A 1 282 ? -24.625 4.383 50.538 1.00 80.75 282 GLU A CA 1
ATOM 2278 C C . GLU A 1 282 ? -24.933 3.211 51.478 1.00 80.75 282 GLU A C 1
ATOM 2280 O O . GLU A 1 282 ? -24.307 3.079 52.527 1.00 80.75 282 GLU A O 1
ATOM 2285 N N . LYS A 1 283 ? -25.818 2.294 51.060 1.00 77.62 283 LYS A N 1
ATOM 2286 C CA . LYS A 1 283 ? -26.146 1.077 51.824 1.00 77.62 283 LYS A CA 1
ATOM 2287 C C . LYS A 1 283 ? -24.926 0.197 52.091 1.00 77.62 283 LYS A C 1
ATOM 2289 O O . LYS A 1 283 ? -24.846 -0.452 53.127 1.00 77.62 283 LYS A O 1
ATOM 2294 N N . SER A 1 284 ? -23.971 0.180 51.163 1.00 73.38 284 SER A N 1
ATOM 2295 C CA . SER A 1 284 ? -22.715 -0.565 51.308 1.00 73.38 284 SER A CA 1
ATOM 2296 C C . SER A 1 284 ? -21.685 0.151 52.196 1.00 73.38 284 SER A C 1
ATOM 2298 O O . SER A 1 284 ? -20.583 -0.364 52.387 1.00 73.38 284 SER A O 1
ATOM 2300 N N . GLY A 1 285 ? -22.002 1.344 52.713 1.00 71.12 285 GLY A N 1
ATOM 2301 C CA . GLY A 1 285 ? -21.102 2.160 53.528 1.00 71.12 285 GLY A CA 1
ATOM 2302 C C . GLY A 1 285 ? -19.899 2.709 52.756 1.00 71.12 285 GLY A C 1
ATOM 2303 O O . GLY A 1 285 ? -18.867 3.014 53.355 1.00 71.12 285 GLY A O 1
ATOM 2304 N N . ILE A 1 286 ? -19.985 2.795 51.424 1.00 73.31 286 ILE A N 1
ATOM 2305 C CA . ILE A 1 286 ? -18.901 3.307 50.584 1.00 73.31 286 ILE A CA 1
ATOM 2306 C C . ILE A 1 286 ? -18.979 4.832 50.557 1.00 73.31 286 ILE A C 1
ATOM 2308 O O . ILE A 1 286 ? -20.018 5.421 50.271 1.00 73.31 286 ILE A O 1
ATOM 2312 N N . ARG A 1 287 ? -17.841 5.487 50.804 1.00 76.69 287 ARG A N 1
ATOM 2313 C CA . ARG A 1 287 ? -17.739 6.947 50.834 1.00 76.69 287 ARG A CA 1
ATOM 2314 C C . ARG A 1 287 ? -18.157 7.567 49.493 1.00 76.69 287 ARG A C 1
ATOM 2316 O O . ARG A 1 287 ? -17.423 7.491 48.512 1.00 76.69 287 ARG A O 1
ATOM 2323 N N . LEU A 1 288 ? -19.270 8.302 49.486 1.00 82.38 288 LEU A N 1
ATOM 2324 C CA . LEU A 1 288 ? -19.800 9.022 48.316 1.00 82.38 288 LEU A CA 1
ATOM 2325 C C . LEU A 1 288 ? -19.047 10.318 47.963 1.00 82.38 288 LEU A C 1
ATOM 2327 O O . LEU A 1 288 ? -19.579 11.175 47.265 1.00 82.38 288 LEU A O 1
ATOM 2331 N N . SER A 1 289 ? -17.807 10.496 48.425 1.00 83.56 289 SER A N 1
ATOM 2332 C CA . SER A 1 289 ? -16.990 11.645 48.018 1.00 83.56 289 SER A CA 1
ATOM 2333 C C . SER A 1 289 ? -16.714 11.574 46.518 1.00 83.56 289 SER A C 1
ATOM 2335 O O . SER A 1 289 ? -16.303 10.521 46.023 1.00 83.56 289 SER A O 1
ATOM 2337 N N . SER A 1 290 ? -16.858 12.703 45.817 1.00 83.00 290 SER A N 1
ATOM 2338 C CA . SER A 1 290 ? -16.566 12.820 44.382 1.00 83.00 290 SER A CA 1
ATOM 2339 C C . SER A 1 290 ? -15.232 12.170 43.997 1.00 83.00 290 SER A C 1
ATOM 2341 O O . SER A 1 290 ? -15.185 11.362 43.072 1.00 83.00 290 SER A O 1
ATOM 2343 N N . LYS A 1 291 ? -14.161 12.425 44.761 1.00 80.44 291 LYS A N 1
ATOM 2344 C CA . LYS A 1 291 ? -12.828 11.863 44.498 1.00 80.44 291 LYS A CA 1
ATOM 2345 C C . LYS A 1 291 ? -12.764 10.346 44.697 1.00 80.44 291 LYS A C 1
ATOM 2347 O O . LYS A 1 291 ? -12.107 9.652 43.925 1.00 80.44 291 LYS A O 1
ATOM 2352 N N . SER A 1 292 ? -13.448 9.825 45.714 1.00 82.06 292 SER A N 1
ATOM 2353 C CA . SER A 1 292 ? -13.471 8.387 46.008 1.00 82.06 292 SER A CA 1
ATOM 2354 C C . SER A 1 292 ? -14.223 7.608 44.929 1.00 82.06 292 SER A C 1
ATOM 2356 O O . SER A 1 292 ? -13.740 6.576 44.457 1.00 82.06 292 SER A O 1
ATOM 2358 N N . VAL A 1 293 ? -15.368 8.127 44.479 1.00 84.56 293 VAL A N 1
ATOM 2359 C CA . VAL A 1 293 ? -16.175 7.475 43.442 1.00 84.56 293 VAL A CA 1
ATOM 2360 C C . VAL A 1 293 ? -15.548 7.634 42.059 1.00 84.56 293 VAL A C 1
ATOM 2362 O O . VAL A 1 293 ? -15.582 6.691 41.274 1.00 84.56 293 VAL A O 1
ATOM 2365 N N . GLN A 1 294 ? -14.882 8.757 41.778 1.00 84.25 294 GLN A N 1
ATOM 2366 C CA . GLN A 1 294 ? -14.105 8.927 40.548 1.00 84.25 294 GLN A CA 1
ATOM 2367 C C . GLN A 1 294 ? -13.011 7.853 40.408 1.00 84.25 294 GLN A C 1
ATOM 2369 O O . GLN A 1 294 ? -12.841 7.300 39.324 1.00 84.25 294 GLN A O 1
ATOM 2374 N N . LEU A 1 295 ? -12.297 7.535 41.496 1.00 79.81 295 LEU A N 1
ATOM 2375 C CA . LEU A 1 295 ? -11.213 6.544 41.490 1.00 79.81 295 LEU A CA 1
ATOM 2376 C C . LEU A 1 295 ? -11.719 5.096 41.496 1.00 79.81 295 LEU A C 1
ATOM 2378 O O . LEU A 1 295 ? -11.177 4.256 40.787 1.00 79.81 295 LEU A O 1
ATOM 2382 N N . SER A 1 296 ? -12.749 4.792 42.288 1.00 78.94 296 SER A N 1
ATOM 2383 C CA . SER A 1 296 ? -13.244 3.416 42.449 1.00 78.94 296 SER A CA 1
ATOM 2384 C C . SER A 1 296 ? -14.266 3.002 41.388 1.00 78.94 296 SER A C 1
ATOM 2386 O O . SER A 1 296 ? -14.327 1.834 41.008 1.00 78.94 296 SER A O 1
ATOM 2388 N N . ARG A 1 297 ? -15.095 3.939 40.909 1.00 83.31 297 ARG A N 1
ATOM 2389 C CA . ARG A 1 297 ? -16.212 3.692 39.983 1.00 83.31 297 ARG A CA 1
ATOM 2390 C C . ARG A 1 297 ? -16.374 4.838 38.980 1.00 83.31 297 ARG A C 1
ATOM 2392 O O . ARG A 1 297 ? -17.458 5.407 38.832 1.00 83.31 297 ARG A O 1
ATOM 2399 N N . GLY A 1 298 ? -15.310 5.130 38.231 1.00 82.19 298 GLY A N 1
ATOM 2400 C CA . GLY A 1 298 ? -15.275 6.223 37.250 1.00 82.19 298 GLY A CA 1
ATOM 2401 C C . GLY A 1 298 ? -16.419 6.208 36.223 1.00 82.19 298 GLY A C 1
ATOM 2402 O O . GLY A 1 298 ? -16.906 7.265 35.834 1.00 82.19 298 GLY A O 1
ATOM 2403 N N . GLY A 1 299 ? -16.926 5.028 35.843 1.00 85.19 299 GLY A N 1
ATOM 2404 C CA . GLY A 1 299 ? -18.082 4.911 34.945 1.00 85.19 299 GLY A CA 1
ATOM 2405 C C . GLY A 1 299 ? -19.395 5.441 35.537 1.00 85.19 299 GLY A C 1
ATOM 2406 O O . GLY A 1 299 ? -20.164 6.081 34.824 1.00 85.19 299 GLY A O 1
ATOM 2407 N N . LEU A 1 300 ? -19.639 5.215 36.834 1.00 87.94 300 LEU A N 1
ATOM 2408 C CA . LEU A 1 300 ? -20.796 5.769 37.548 1.00 87.94 300 LEU A CA 1
ATOM 2409 C C . LEU A 1 300 ? -20.629 7.278 37.752 1.00 87.94 300 LEU A C 1
ATOM 2411 O O . LEU A 1 300 ? -21.580 8.027 37.548 1.00 87.94 300 LEU A O 1
ATOM 2415 N N . PHE A 1 301 ? -19.418 7.717 38.110 1.00 88.38 301 PHE A N 1
ATOM 2416 C CA . PHE A 1 301 ? -19.103 9.136 38.264 1.00 88.38 301 PHE A CA 1
ATOM 2417 C C . PHE A 1 301 ? -19.382 9.905 36.968 1.00 88.38 301 PHE A C 1
ATOM 2419 O O . PHE A 1 301 ? -20.136 10.871 36.974 1.00 88.38 301 PHE A O 1
ATOM 2426 N N . GLN A 1 302 ? -18.863 9.426 35.835 1.00 85.19 302 GLN A N 1
ATOM 2427 C CA . GLN A 1 302 ? -19.085 10.071 34.543 1.00 85.19 302 GLN A CA 1
ATOM 2428 C C . GLN A 1 302 ? -20.568 10.091 34.151 1.00 85.19 302 GLN A C 1
ATOM 2430 O O . GLN A 1 302 ? -21.053 11.077 33.603 1.00 85.19 302 GLN A O 1
ATOM 2435 N N . ALA A 1 303 ? -21.305 9.022 34.453 1.00 87.56 303 ALA A N 1
ATOM 2436 C CA . ALA A 1 303 ? -22.737 8.963 34.196 1.00 87.56 303 ALA A CA 1
ATOM 2437 C C . ALA A 1 303 ? -23.544 9.960 35.035 1.00 87.56 303 ALA A C 1
ATOM 2439 O O . ALA A 1 303 ? -24.499 10.545 34.528 1.00 87.56 303 ALA A O 1
ATOM 2440 N N . ALA A 1 304 ? -23.156 10.165 36.293 1.00 88.50 304 ALA A N 1
ATOM 2441 C CA . ALA A 1 304 ? -23.748 11.176 37.158 1.00 88.50 304 ALA A CA 1
ATOM 2442 C C . ALA A 1 304 ? -23.522 12.591 36.606 1.00 88.50 304 ALA A C 1
ATOM 2444 O O . ALA A 1 304 ? -24.485 13.339 36.491 1.00 88.50 304 ALA A O 1
ATOM 2445 N N . ILE A 1 305 ? -22.301 12.914 36.157 1.00 90.25 305 ILE A N 1
ATOM 2446 C CA . ILE A 1 305 ? -22.006 14.207 35.513 1.00 90.25 305 ILE A CA 1
ATOM 2447 C C . ILE A 1 305 ? -22.852 14.414 34.248 1.00 90.25 305 ILE A C 1
ATOM 2449 O O . ILE A 1 305 ? -23.398 15.489 34.041 1.00 90.25 305 ILE A O 1
ATOM 2453 N N . ILE A 1 306 ? -23.004 13.384 33.409 1.00 83.19 306 ILE A N 1
ATOM 2454 C CA . ILE A 1 306 ? -23.769 13.489 32.155 1.00 83.19 306 ILE A CA 1
ATOM 2455 C C . ILE A 1 306 ? -25.272 13.691 32.406 1.00 83.19 306 ILE A C 1
ATOM 2457 O O . ILE A 1 306 ? -25.916 14.424 31.662 1.00 83.19 306 ILE A O 1
ATOM 2461 N N . HIS A 1 307 ? -25.850 13.011 33.399 1.00 87.50 307 HIS A N 1
ATOM 2462 C CA . HIS A 1 307 ? -27.302 13.017 33.616 1.00 87.50 307 HIS A CA 1
ATOM 2463 C C . HIS A 1 307 ? -27.796 14.075 34.606 1.00 87.50 307 HIS A C 1
ATOM 2465 O O . HIS A 1 307 ? -28.958 14.461 34.518 1.00 87.50 307 HIS A O 1
ATOM 2471 N N . PHE A 1 308 ? -26.950 14.507 35.540 1.00 88.19 308 PHE A N 1
ATOM 2472 C CA . PHE A 1 308 ? -27.317 15.404 36.638 1.00 88.19 308 PHE A CA 1
ATOM 2473 C C . PHE A 1 308 ? -26.367 16.600 36.760 1.00 88.19 308 PHE A C 1
ATOM 2475 O O . PHE A 1 308 ? -26.400 17.268 37.776 1.00 88.19 308 PHE A O 1
ATOM 2482 N N . HIS A 1 309 ? -25.512 16.858 35.762 1.00 85.88 309 HIS A N 1
ATOM 2483 C CA . HIS A 1 309 ? -24.542 17.968 35.687 1.00 85.88 309 HIS A CA 1
ATOM 2484 C C . HIS A 1 309 ? -23.396 17.925 36.713 1.00 85.88 309 HIS A C 1
ATOM 2486 O O . HIS A 1 309 ? -22.253 18.229 36.366 1.00 85.88 309 HIS A O 1
ATOM 2492 N N . SER A 1 310 ? -23.647 17.480 37.944 1.00 90.00 310 SER A N 1
ATOM 2493 C CA . SER A 1 310 ? -22.643 17.336 38.994 1.00 90.00 310 SER A CA 1
ATOM 2494 C C . SER A 1 310 ? -22.841 16.063 39.825 1.00 90.00 310 SER A C 1
ATOM 2496 O O . SER A 1 310 ? -23.922 15.476 39.897 1.00 90.00 310 SER A O 1
ATOM 2498 N N . TRP A 1 311 ? -21.761 15.601 40.468 1.00 89.06 311 TRP A N 1
ATOM 2499 C CA . TRP A 1 311 ? -21.833 14.450 41.376 1.00 89.06 311 TRP A CA 1
ATOM 2500 C C . TRP A 1 311 ? -22.688 14.768 42.609 1.00 89.06 311 TRP A C 1
ATOM 2502 O O . TRP A 1 311 ? -23.441 13.914 43.064 1.00 89.06 311 TRP A O 1
ATOM 2512 N N . SER A 1 312 ? -22.601 15.999 43.118 1.00 89.19 312 SER A N 1
ATOM 2513 C CA . SER A 1 312 ? -23.424 16.489 44.225 1.00 89.19 312 SER A CA 1
ATOM 2514 C C . SER A 1 312 ? -24.911 16.439 43.893 1.00 89.19 312 SER A C 1
ATOM 2516 O O . SER A 1 312 ? -25.665 15.843 44.654 1.00 89.19 312 SER A O 1
ATOM 2518 N N . GLU A 1 313 ? -25.317 16.957 42.731 1.00 90.25 313 GLU A N 1
ATOM 2519 C CA . GLU A 1 313 ? -26.720 16.938 42.294 1.00 90.25 313 GLU A CA 1
ATOM 2520 C C . GLU A 1 313 ? -27.236 15.513 42.084 1.00 90.25 313 GLU A C 1
ATOM 2522 O O . GLU A 1 313 ? -28.370 15.210 42.437 1.00 90.25 313 GLU A O 1
ATOM 2527 N N . ALA A 1 314 ? -26.408 14.597 41.570 1.00 91.69 314 ALA A N 1
ATOM 2528 C CA . ALA A 1 314 ? -26.798 13.191 41.438 1.00 91.69 314 ALA A CA 1
ATOM 2529 C C . ALA A 1 314 ? -27.034 12.508 42.800 1.00 91.69 314 ALA A C 1
ATOM 2531 O O . ALA A 1 314 ? -27.917 11.653 42.932 1.00 91.69 314 ALA A O 1
ATOM 2532 N N . VAL A 1 315 ? -26.236 12.863 43.812 1.00 89.12 315 VAL A N 1
ATOM 2533 C CA . VAL A 1 315 ? -26.373 12.348 45.182 1.00 89.12 315 VAL A CA 1
ATOM 2534 C C . VAL A 1 315 ? -27.597 12.961 45.871 1.00 89.12 315 VAL A C 1
ATOM 2536 O O . VAL A 1 315 ? -28.397 12.224 46.446 1.00 89.12 315 VAL A O 1
ATOM 2539 N N . GLU A 1 316 ? -27.823 14.263 45.708 1.00 91.06 316 GLU A N 1
ATOM 2540 C CA . GLU A 1 316 ? -29.017 14.957 46.209 1.00 91.06 316 GLU A CA 1
ATOM 2541 C C . GLU A 1 316 ? -30.299 14.429 45.550 1.00 91.06 316 GLU A C 1
ATOM 2543 O O . GLU A 1 316 ? -31.256 14.088 46.243 1.00 91.06 316 GLU A O 1
ATOM 2548 N N . ALA A 1 317 ? -30.287 14.202 44.232 1.00 89.44 317 ALA A N 1
ATOM 2549 C CA . ALA A 1 317 ? -31.380 13.558 43.498 1.00 89.44 317 ALA A CA 1
ATOM 2550 C C . ALA A 1 317 ? -31.638 12.104 43.940 1.00 89.44 317 ALA A C 1
ATOM 2552 O O . ALA A 1 317 ? -32.706 11.544 43.680 1.00 89.44 317 ALA A O 1
ATOM 2553 N N . SER A 1 318 ? -30.674 11.476 44.619 1.00 87.50 318 SER A N 1
ATOM 2554 C CA . SER A 1 318 ? -30.847 10.154 45.223 1.00 87.50 318 SER A CA 1
ATOM 2555 C C . SER A 1 318 ? -31.534 10.206 46.594 1.00 87.50 318 SER A C 1
ATOM 2557 O O . SER A 1 318 ? -31.942 9.148 47.083 1.00 87.50 318 SER A O 1
ATOM 2559 N N . GLY A 1 319 ? -31.747 11.403 47.155 1.00 86.25 319 GLY A N 1
ATOM 2560 C CA . GLY A 1 319 ? -32.327 11.648 48.479 1.00 86.25 319 GLY A CA 1
ATOM 2561 C C . GLY A 1 319 ? -31.288 11.783 49.596 1.00 86.25 319 GLY A C 1
ATOM 2562 O O . GLY A 1 319 ? -31.648 11.695 50.765 1.00 86.25 319 GLY A O 1
ATOM 2563 N N . ILE A 1 320 ? -30.009 11.958 49.249 1.00 85.56 320 ILE A N 1
ATOM 2564 C CA . ILE A 1 320 ? -28.890 11.991 50.194 1.00 85.56 320 ILE A CA 1
ATOM 2565 C C . ILE A 1 320 ? -28.337 13.415 50.240 1.00 85.56 320 ILE A C 1
ATOM 2567 O O . ILE A 1 320 ? -27.933 13.960 49.215 1.00 85.56 320 ILE A O 1
ATOM 2571 N N . ASP A 1 321 ? -28.269 14.015 51.428 1.00 84.69 321 ASP A N 1
ATOM 2572 C CA . ASP A 1 321 ? -27.662 15.338 51.609 1.00 84.69 321 ASP A CA 1
ATOM 2573 C C . ASP A 1 321 ? -26.139 15.247 51.406 1.00 84.69 321 ASP A C 1
ATOM 2575 O O . ASP A 1 321 ? -25.387 14.809 52.287 1.00 84.69 321 ASP A O 1
ATOM 2579 N N . TYR A 1 322 ? -25.679 15.652 50.218 1.00 82.62 322 TYR A N 1
ATOM 2580 C CA . TYR A 1 322 ? -24.280 15.534 49.818 1.00 82.62 322 TYR A CA 1
ATOM 2581 C C . TYR A 1 322 ? -23.345 16.346 50.720 1.00 82.62 322 TYR A C 1
ATOM 2583 O O . TYR A 1 322 ? -22.235 15.895 51.010 1.00 82.62 322 TYR A O 1
ATOM 2591 N N . ARG A 1 323 ? -23.775 17.518 51.212 1.00 75.19 323 ARG A N 1
ATOM 2592 C CA . ARG A 1 323 ? -22.954 18.362 52.094 1.00 75.19 323 ARG A CA 1
ATOM 2593 C C . ARG A 1 323 ? -22.776 17.712 53.457 1.00 75.19 323 ARG A C 1
ATOM 2595 O O . ARG A 1 323 ? -21.641 17.610 53.921 1.00 75.19 323 ARG A O 1
ATOM 2602 N N . LYS A 1 324 ? -23.854 17.212 54.070 1.00 73.62 324 LYS A N 1
ATOM 2603 C CA . LYS A 1 324 ? -23.763 16.473 55.342 1.00 73.62 324 LYS A CA 1
ATOM 2604 C C . LYS A 1 324 ? -22.924 15.210 55.191 1.00 73.62 324 LYS A C 1
ATOM 2606 O O . LYS A 1 324 ? -22.044 14.966 56.015 1.00 73.62 324 LYS A O 1
ATOM 2611 N N . HIS A 1 325 ? -23.123 14.460 54.110 1.00 73.00 325 HIS A N 1
ATOM 2612 C CA . HIS A 1 325 ? -22.359 13.246 53.834 1.00 73.00 325 HIS A CA 1
ATOM 2613 C C . HIS A 1 325 ? -20.867 13.541 53.565 1.00 73.00 325 HIS A C 1
ATOM 2615 O O . HIS A 1 325 ? -19.986 12.791 53.987 1.00 73.00 325 HIS A O 1
ATOM 2621 N N . ALA A 1 326 ? -20.534 14.628 52.863 1.00 67.88 326 ALA A N 1
ATOM 2622 C CA . ALA A 1 326 ? -19.147 15.022 52.615 1.00 67.88 326 ALA A CA 1
ATOM 2623 C C . ALA A 1 326 ? -18.456 15.532 53.891 1.00 67.88 326 ALA A C 1
ATOM 2625 O O . ALA A 1 326 ? -17.291 15.196 54.130 1.00 67.88 326 ALA A O 1
ATOM 2626 N N . LEU A 1 327 ? -19.180 16.288 54.725 1.00 62.84 327 LEU A N 1
ATOM 2627 C CA . LEU A 1 327 ? -18.702 16.792 56.011 1.00 62.84 327 LEU A CA 1
ATOM 2628 C C . LEU A 1 327 ? -18.471 15.659 57.008 1.00 62.84 327 LEU A C 1
ATOM 2630 O O . LEU A 1 327 ? -17.399 15.626 57.605 1.00 62.84 327 LEU A O 1
ATOM 2634 N N . SER A 1 328 ? -19.398 14.699 57.134 1.00 61.72 328 SER A N 1
ATOM 2635 C CA . SER A 1 328 ? -19.260 13.569 58.067 1.00 61.72 328 SER A CA 1
ATOM 2636 C C . SER A 1 328 ? -18.057 12.676 57.753 1.00 61.72 328 SER A C 1
ATOM 2638 O O . SER A 1 328 ? -17.613 11.942 58.625 1.00 61.72 328 SER A O 1
ATOM 2640 N N . TRP A 1 329 ? -17.520 12.739 56.531 1.00 60.25 329 TRP A N 1
ATOM 2641 C CA . TRP A 1 329 ? -16.384 11.937 56.077 1.00 60.25 329 TRP A CA 1
ATOM 2642 C C . TRP A 1 329 ? -15.092 12.742 55.861 1.00 60.25 329 TRP A C 1
ATOM 2644 O O . TRP A 1 329 ? -14.118 12.190 55.339 1.00 60.25 329 TRP A O 1
ATOM 2654 N N . SER A 1 330 ? -15.021 14.027 56.242 1.00 61.47 330 SER A N 1
ATOM 2655 C CA . SER A 1 330 ? -13.705 14.666 56.414 1.00 61.47 330 SER A CA 1
ATOM 2656 C C . SER A 1 330 ? -12.973 13.910 57.525 1.00 61.47 330 SER A C 1
ATOM 2658 O O . SER A 1 330 ? -13.584 13.629 58.549 1.00 61.47 330 SER A O 1
ATOM 2660 N N . THR A 1 331 ? -11.704 13.527 57.351 1.00 55.69 331 THR A N 1
ATOM 2661 C CA . THR A 1 331 ? -11.017 12.615 58.291 1.00 55.69 331 THR A CA 1
ATOM 2662 C C . THR A 1 331 ? -11.161 13.059 59.755 1.00 55.69 331 THR A C 1
ATOM 2664 O O . THR A 1 331 ? -11.360 12.226 60.629 1.00 55.69 331 THR A O 1
ATOM 2667 N N . LYS A 1 332 ? -11.170 14.375 60.015 1.00 54.59 332 LYS A N 1
ATOM 2668 C CA . LYS A 1 332 ? -11.426 14.959 61.341 1.00 54.59 332 LYS A CA 1
ATOM 2669 C C . LYS A 1 332 ? -12.880 14.822 61.817 1.00 54.59 332 LYS A C 1
ATOM 2671 O O . LYS A 1 332 ? -13.102 14.402 62.945 1.00 54.59 332 LYS A O 1
ATOM 2676 N N . ALA A 1 333 ? -13.869 15.167 60.995 1.00 56.78 333 ALA A N 1
ATOM 2677 C CA . ALA A 1 333 ? -15.281 15.076 61.386 1.00 56.78 333 ALA A CA 1
ATOM 2678 C C . ALA A 1 333 ? -15.784 13.625 61.459 1.00 56.78 333 ALA A C 1
ATOM 2680 O O . ALA A 1 333 ? -16.631 13.312 62.287 1.00 56.78 333 ALA A O 1
ATOM 2681 N N . TRP A 1 334 ? -15.219 12.744 60.634 1.00 62.25 334 TRP A N 1
ATOM 2682 C CA . TRP A 1 334 ? -15.473 11.308 60.647 1.00 62.25 334 TRP A CA 1
ATOM 2683 C C . TRP A 1 334 ? -15.007 10.670 61.946 1.00 62.25 334 TRP A C 1
ATOM 2685 O O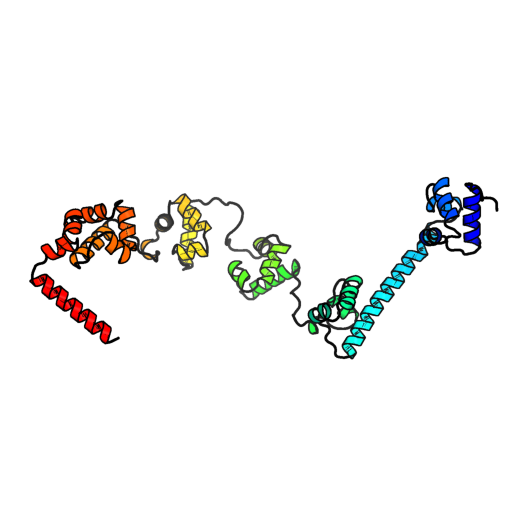 . TRP A 1 334 ? -15.786 9.983 62.592 1.00 62.25 334 TRP A O 1
ATOM 2695 N N . VAL A 1 335 ? -13.778 10.973 62.379 1.00 64.06 335 VAL A N 1
ATOM 2696 C CA . VAL A 1 335 ? -13.268 10.534 63.686 1.00 64.06 335 VAL A CA 1
ATOM 2697 C C . VAL A 1 335 ? -14.110 11.112 64.826 1.00 64.06 335 VAL A C 1
ATOM 2699 O O . VAL A 1 335 ? -14.407 10.395 65.774 1.00 64.06 335 VAL A O 1
ATOM 2702 N N . ARG A 1 336 ? -14.540 12.379 64.726 1.00 61.50 336 ARG A N 1
ATOM 2703 C CA . ARG A 1 336 ? -15.347 13.043 65.765 1.00 61.50 336 ARG A CA 1
ATOM 2704 C C . ARG A 1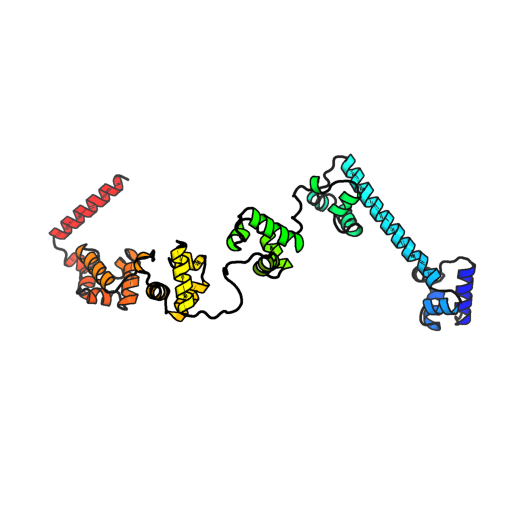 336 ? -16.752 12.455 65.921 1.00 61.50 336 ARG A C 1
ATOM 2706 O O . ARG A 1 336 ? -17.287 12.466 67.021 1.00 61.50 336 ARG A O 1
ATOM 2713 N N . ASN A 1 337 ? -17.342 11.967 64.833 1.00 61.50 337 ASN A N 1
ATOM 2714 C CA . ASN A 1 337 ? -18.710 11.450 64.818 1.00 61.50 337 ASN A CA 1
ATOM 2715 C C . ASN A 1 337 ? -18.770 9.910 64.863 1.00 61.50 337 ASN A C 1
ATOM 2717 O O . ASN A 1 337 ? -19.862 9.351 64.762 1.00 61.50 337 ASN A O 1
ATOM 2721 N N . LEU A 1 338 ? -17.629 9.217 64.980 1.00 65.69 338 LEU A N 1
ATOM 2722 C CA . LEU A 1 338 ? -17.588 7.756 64.975 1.00 65.69 338 LEU A CA 1
ATOM 2723 C C . LEU A 1 338 ? -18.000 7.184 66.335 1.00 65.69 338 LEU A C 1
ATOM 2725 O O . LEU A 1 338 ? -17.367 7.476 67.349 1.00 65.69 338 LEU A O 1
ATOM 2729 N N . GLN A 1 339 ? -19.013 6.317 66.355 1.00 71.38 339 GLN A N 1
ATOM 2730 C CA . GLN A 1 339 ? -19.397 5.612 67.575 1.00 71.38 339 GLN A CA 1
ATOM 2731 C C . GLN A 1 339 ? -18.376 4.500 67.905 1.00 71.38 339 GLN A C 1
ATOM 2733 O O . GLN A 1 339 ? -17.788 3.901 66.994 1.00 71.38 339 GLN A O 1
ATOM 2738 N N . PRO A 1 340 ? -18.167 4.154 69.191 1.00 69.56 340 PRO A N 1
ATOM 2739 C CA . PRO A 1 340 ? -17.222 3.103 69.594 1.00 69.56 340 PRO A CA 1
ATOM 2740 C C . PRO A 1 340 ? -17.480 1.737 68.930 1.00 69.56 340 PRO A C 1
ATOM 2742 O O . PRO A 1 340 ? -16.537 0.998 68.628 1.00 69.56 340 PRO A O 1
ATOM 2745 N N . ALA A 1 341 ? -18.747 1.419 68.644 1.00 67.12 341 ALA A N 1
ATOM 2746 C CA . ALA A 1 341 ? -19.152 0.194 67.954 1.00 67.12 341 ALA A CA 1
ATOM 2747 C C . ALA A 1 341 ? -18.644 0.136 66.499 1.00 67.12 341 ALA A C 1
ATOM 2749 O O . ALA A 1 341 ? -18.104 -0.888 66.065 1.00 67.12 341 ALA A O 1
ATOM 2750 N N . ASP A 1 342 ? -18.717 1.254 65.773 1.00 70.44 342 ASP A N 1
ATOM 2751 C CA . ASP A 1 342 ? -18.244 1.360 64.388 1.00 70.44 342 ASP A CA 1
ATOM 2752 C C . ASP A 1 342 ? -16.717 1.237 64.310 1.00 70.44 342 ASP A C 1
ATOM 2754 O O . ASP A 1 342 ? -16.172 0.581 63.416 1.00 70.44 342 ASP A O 1
ATOM 2758 N N . MET A 1 343 ? -16.012 1.783 65.308 1.00 69.81 343 MET A N 1
ATOM 2759 C CA . MET A 1 343 ? -14.556 1.672 65.431 1.00 69.81 343 MET A CA 1
ATOM 2760 C C . MET A 1 343 ? -14.103 0.212 65.592 1.00 69.81 343 MET A C 1
ATOM 2762 O O . MET A 1 343 ? -13.108 -0.212 64.994 1.00 69.81 343 MET A O 1
ATOM 2766 N N . SER A 1 344 ? -14.842 -0.579 66.375 1.00 71.25 344 SER A N 1
ATOM 2767 C CA . SER A 1 344 ? -14.578 -2.011 66.567 1.00 71.25 344 SER A CA 1
ATOM 2768 C C . SER A 1 344 ? -14.766 -2.802 65.266 1.00 71.25 344 SER A C 1
ATOM 2770 O O . SER A 1 344 ? -13.899 -3.595 64.877 1.00 71.25 344 SER A O 1
ATOM 2772 N N . GLY A 1 345 ? -15.841 -2.513 64.523 1.00 73.69 345 GLY A N 1
ATOM 2773 C CA . GLY A 1 345 ? -16.106 -3.118 63.216 1.00 73.69 345 GLY A CA 1
ATOM 2774 C C . GLY A 1 345 ? -15.006 -2.830 62.189 1.00 73.69 345 GLY A C 1
ATOM 2775 O O . GLY A 1 345 ? -14.562 -3.736 61.479 1.00 73.69 345 GLY A O 1
ATOM 2776 N N . ILE A 1 346 ? -14.502 -1.593 62.150 1.00 71.62 346 ILE A N 1
ATOM 2777 C CA . ILE A 1 346 ? -13.409 -1.190 61.252 1.00 71.62 346 ILE A CA 1
ATOM 2778 C C . ILE A 1 346 ? -12.101 -1.897 61.624 1.00 71.62 346 ILE A C 1
ATOM 2780 O O . ILE A 1 346 ? -11.448 -2.466 60.746 1.00 71.62 346 ILE A O 1
ATOM 2784 N N . LYS A 1 347 ? -11.743 -1.955 62.915 1.00 74.06 347 LYS A N 1
ATOM 2785 C CA . LYS A 1 347 ? -10.553 -2.691 63.386 1.00 74.06 347 LYS A CA 1
ATOM 2786 C C . LYS A 1 347 ? -10.612 -4.176 63.014 1.00 74.06 347 LYS A C 1
ATOM 2788 O O . LYS A 1 347 ? -9.598 -4.744 62.604 1.00 74.06 347 LYS A O 1
ATOM 2793 N N . LYS A 1 348 ? -11.791 -4.802 63.098 1.00 75.56 348 LYS A N 1
ATOM 2794 C CA . LYS A 1 348 ? -11.994 -6.207 62.708 1.00 75.56 348 LYS A CA 1
ATOM 2795 C C . LYS A 1 348 ? -11.782 -6.423 61.204 1.00 75.56 348 LYS A C 1
ATOM 2797 O O . LYS A 1 348 ? -11.097 -7.371 60.822 1.00 75.56 348 LYS A O 1
ATOM 2802 N N . ARG A 1 349 ? -12.280 -5.511 60.358 1.00 76.00 349 ARG A N 1
ATOM 2803 C CA . ARG A 1 349 ? -12.088 -5.562 58.894 1.00 76.00 349 ARG A CA 1
ATOM 2804 C C . ARG A 1 349 ? -10.632 -5.348 58.488 1.00 76.00 349 ARG A C 1
ATOM 2806 O O . ARG A 1 349 ? -10.134 -6.093 57.652 1.00 76.00 349 ARG A O 1
ATOM 2813 N N . VAL A 1 350 ? -9.927 -4.396 59.109 1.00 72.00 350 VAL A N 1
ATOM 2814 C CA . VAL A 1 350 ? -8.489 -4.179 58.856 1.00 72.00 350 VAL A CA 1
ATOM 2815 C C . VAL A 1 350 ? -7.685 -5.429 59.216 1.00 72.00 350 VAL A C 1
ATOM 2817 O O . VAL A 1 350 ? -6.835 -5.852 58.432 1.00 72.00 350 VAL A O 1
ATOM 2820 N N . ARG A 1 351 ? -7.988 -6.075 60.351 1.00 71.75 351 ARG A N 1
ATOM 2821 C CA . ARG A 1 351 ? -7.364 -7.351 60.737 1.00 71.75 351 ARG A CA 1
ATOM 2822 C C . ARG A 1 351 ? -7.645 -8.465 59.726 1.00 71.75 351 ARG A C 1
ATOM 2824 O O . ARG A 1 351 ? -6.706 -9.153 59.336 1.00 71.75 351 ARG A O 1
ATOM 2831 N N . GLN A 1 352 ? -8.884 -8.618 59.253 1.00 68.56 352 GLN A N 1
ATOM 2832 C CA . GLN A 1 352 ? -9.217 -9.608 58.217 1.00 68.56 352 GLN A CA 1
ATOM 2833 C C . GLN A 1 352 ? -8.447 -9.355 56.916 1.00 68.56 352 GLN A C 1
ATOM 2835 O O . GLN A 1 352 ? -7.801 -10.269 56.414 1.00 68.56 352 GLN A O 1
ATOM 2840 N N . PHE A 1 353 ? -8.414 -8.109 56.437 1.00 59.16 353 PHE A N 1
ATOM 2841 C CA . PHE A 1 353 ? -7.670 -7.732 55.231 1.00 59.16 353 PHE A CA 1
ATOM 2842 C C . PHE A 1 353 ? -6.159 -7.987 55.366 1.00 59.16 353 PHE A C 1
ATOM 2844 O O . PHE A 1 353 ? -5.529 -8.514 54.453 1.00 59.16 353 PHE A O 1
ATOM 2851 N N . SER A 1 354 ? -5.579 -7.681 56.532 1.00 59.69 354 SER A N 1
ATOM 2852 C CA . SER A 1 354 ? -4.165 -7.955 56.840 1.00 59.69 354 SER A CA 1
ATOM 2853 C C . SER A 1 354 ? -3.857 -9.455 56.857 1.00 59.69 354 SER A C 1
ATOM 2855 O O . SER A 1 354 ? -2.771 -9.871 56.466 1.00 59.69 354 SER A O 1
ATOM 2857 N N . SER A 1 355 ? -4.817 -10.265 57.309 1.00 63.03 355 SER A N 1
ATOM 2858 C CA . SER A 1 355 ? -4.690 -11.725 57.378 1.00 63.03 355 SER A CA 1
ATOM 2859 C C . SER A 1 355 ? -4.750 -12.357 55.989 1.00 63.03 355 SER A C 1
ATOM 2861 O O . SER A 1 355 ? -4.022 -13.301 55.706 1.00 63.03 355 SER A O 1
ATOM 2863 N N . GLN A 1 356 ? -5.597 -11.811 55.116 1.00 58.34 356 GLN A N 1
ATOM 2864 C CA . GLN A 1 356 ? -5.788 -12.272 53.743 1.00 58.34 356 GLN A CA 1
ATOM 2865 C C . GLN A 1 356 ? -4.541 -12.008 52.889 1.00 58.34 356 GLN A C 1
ATOM 2867 O O . GLN A 1 356 ? -4.094 -12.887 52.167 1.00 58.34 356 GLN A O 1
ATOM 2872 N N . ARG A 1 357 ? -3.901 -10.849 53.083 1.00 50.84 357 ARG A N 1
ATOM 2873 C CA . ARG A 1 357 ? -2.672 -10.446 52.382 1.00 50.84 357 ARG A CA 1
ATOM 2874 C C . ARG A 1 357 ? -1.401 -11.195 52.796 1.00 50.84 357 ARG A C 1
ATOM 2876 O O . ARG A 1 357 ? -0.388 -11.046 52.134 1.00 50.84 357 ARG A O 1
ATOM 2883 N N . ARG A 1 358 ? -1.422 -11.910 53.926 1.00 53.22 358 ARG A N 1
ATOM 2884 C CA . ARG A 1 358 ? -0.310 -12.765 54.390 1.00 53.22 358 ARG A CA 1
ATOM 2885 C C . ARG A 1 358 ? -0.437 -14.216 53.914 1.00 53.22 358 ARG A C 1
ATOM 2887 O O . ARG A 1 358 ? 0.444 -15.015 54.206 1.00 53.22 358 ARG A O 1
ATOM 2894 N N . ARG A 1 359 ? -1.564 -14.573 53.289 1.00 50.56 359 ARG A N 1
ATOM 2895 C CA . ARG A 1 359 ? -1.847 -15.919 52.765 1.00 50.56 359 ARG A CA 1
ATOM 2896 C C . ARG A 1 359 ? -1.722 -16.004 51.238 1.00 50.56 359 ARG A C 1
ATOM 2898 O O . ARG A 1 359 ? -1.875 -17.095 50.701 1.00 50.56 359 ARG A O 1
ATOM 2905 N N . GLU A 1 360 ? -1.464 -14.877 50.582 1.00 43.22 360 GLU A N 1
ATOM 2906 C CA . GLU A 1 360 ? -0.954 -14.762 49.208 1.00 43.22 360 GLU A CA 1
ATOM 2907 C C . GLU A 1 360 ? 0.557 -14.540 49.282 1.00 43.22 360 GLU A C 1
ATOM 2909 O O . GLU A 1 360 ? 1.266 -15.077 48.404 1.00 43.22 360 GLU A O 1
#